Protein AF-A0A9E2RI59-F1 (afdb_monomer)

Foldseek 3Di:
DEEEEEAADDPVVLVVLCVVDPPLLVDALVSVLVSVQLVVPDPRPQVQVVCVVVVYHYDYDNLPNLSSLVRNCVVVVHDQDDQWDWDWDDDPPDDTDTDIDGHVSSRLSSVLVVLQVRLGQEYEYAPQQPDALVSLLVSCVSYNAYEYEDDDDHDPPGDPQSHQEYEYCDVVVCVVCVVVVHHYDYDHDDDRPVVVVVDDDDDPPDPDDDDDDDDPVPVVVVVVVVVVVD

Solvent-accessible surface area (backbone atoms only — not comparable to full-atom values): 13695 Å² total; per-residue (Å²): 97,32,38,36,36,36,35,66,73,58,67,73,54,54,58,47,53,54,66,77,36,76,69,44,82,78,45,56,37,70,58,39,53,47,55,54,36,73,64,64,59,86,77,46,59,53,62,36,52,53,42,36,74,73,71,28,50,49,43,81,38,57,64,68,41,62,60,51,50,53,39,43,29,56,77,70,72,50,85,71,63,74,46,64,42,83,42,79,47,78,52,94,94,51,82,69,49,78,45,80,44,82,40,76,46,44,46,58,57,45,51,54,48,48,45,65,68,68,53,26,44,29,35,41,29,57,30,65,75,78,52,56,41,73,61,49,55,73,46,49,91,47,36,78,37,40,33,34,38,52,85,68,89,74,69,81,93,64,58,69,76,65,36,67,31,36,36,14,67,36,70,71,57,26,53,50,36,45,75,74,74,23,50,45,42,83,40,79,86,79,84,69,73,71,59,61,76,76,56,76,93,69,84,85,81,67,93,77,86,87,89,85,79,92,50,87,94,38,54,71,56,53,56,51,50,53,66,76,72,109

Radius of gyration: 20.9 Å; Cα contacts (8 Å, |Δi|>4): 296; chains: 1; bounding box: 54×56×49 Å

Nearest PDB structures (foldseek):
  5w8s-assembly1_A-2  TM=4.759E-01  e=1.078E-02  Escherichia coli BL21(DE3)
  5w8n-assembly1_A-2  TM=4.776E-01  e=2.143E-02  Escherichia coli BL21(DE3)
  5h06-assembly4_D  TM=4.629E-01  e=2.161E-01  marine metagenome
  3b7w-assembly1_A  TM=6.087E-01  e=2.978E+00  Homo sapiens
  4wv3-assembly2_B  TM=6.184E-01  e=2.628E+00  Stigmatella aurantiaca

Sequence (230 aa):
MRFLLLDTDYPAYLDRLYAEHPALDKKPFDEQLRVHTEAHFGVTGFCASNLRALGHEAYDLHVNDEIMQKQWAREHGLKVGSDWRWEFRLRRGIAPWVSRTQVRRWFHDILAAQIRHYKPDVILNLAMDGISSSFLQGMKPHTRLLVGQIAAPLPEGENWGVYDLVISSLPNFVEYFRRIGVRSEFNRLAFEPTVLRALSTQRKNILVSFVGSFTSSHSKRDQLLEHLCS

pLDDT: mean 89.77, std 11.77, range [44.03, 98.75]

Structure (mmCIF, N/CA/C/O backbone):
data_AF-A0A9E2RI59-F1
#
_entry.id   AF-A0A9E2RI59-F1
#
loop_
_atom_site.group_PDB
_atom_site.id
_atom_site.type_symbol
_atom_site.label_atom_id
_atom_site.label_alt_id
_atom_site.label_comp_id
_atom_site.label_asym_id
_atom_site.label_entity_id
_atom_site.label_seq_id
_atom_site.pdbx_PDB_ins_code
_atom_site.Cartn_x
_atom_site.Cartn_y
_atom_site.Cartn_z
_atom_site.occupancy
_atom_site.B_iso_or_equiv
_atom_site.auth_seq_id
_atom_site.auth_comp_id
_atom_site.auth_asym_id
_atom_site.auth_atom_id
_atom_site.pdbx_PDB_model_num
ATOM 1 N N . MET A 1 1 ? -17.483 -10.658 3.580 1.00 96.88 1 MET A N 1
ATOM 2 C CA . MET A 1 1 ? -16.775 -9.570 4.284 1.00 96.88 1 MET A CA 1
ATOM 3 C C . MET A 1 1 ? -16.329 -8.554 3.258 1.00 96.88 1 MET A C 1
ATOM 5 O O . MET A 1 1 ? -16.128 -8.937 2.108 1.00 96.88 1 MET A O 1
ATOM 9 N N . ARG A 1 2 ? -16.165 -7.303 3.678 1.00 98.50 2 ARG A N 1
ATOM 10 C CA . ARG A 1 2 ? -15.601 -6.230 2.865 1.00 98.50 2 ARG A CA 1
ATOM 11 C C . ARG A 1 2 ? -14.173 -5.908 3.291 1.00 98.50 2 ARG A C 1
ATOM 13 O O . ARG A 1 2 ? -13.942 -5.550 4.444 1.00 98.50 2 ARG A O 1
ATOM 20 N N . PHE A 1 3 ? -13.245 -6.000 2.352 1.00 98.56 3 PHE A N 1
ATOM 21 C CA . PHE A 1 3 ? -11.836 -5.680 2.523 1.00 98.56 3 PHE A CA 1
ATOM 22 C C . PHE A 1 3 ? -11.511 -4.344 1.865 1.00 98.56 3 PHE A C 1
ATOM 24 O O . PHE A 1 3 ? -11.934 -4.075 0.741 1.00 98.56 3 PHE A O 1
ATOM 31 N N . LEU A 1 4 ? -10.727 -3.529 2.559 1.00 98.38 4 LEU A N 1
ATOM 32 C CA . LEU A 1 4 ? -10.111 -2.333 2.005 1.00 98.38 4 LEU A CA 1
ATOM 33 C C . LEU A 1 4 ? -8.598 -2.463 2.153 1.00 98.38 4 LEU A C 1
ATOM 35 O O . LEU A 1 4 ? -8.087 -2.508 3.274 1.00 98.38 4 LEU A O 1
ATOM 39 N N . LEU A 1 5 ? -7.906 -2.580 1.028 1.00 97.62 5 LEU A N 1
ATOM 40 C CA . LEU A 1 5 ? -6.464 -2.737 0.965 1.00 97.62 5 LEU A CA 1
ATOM 41 C C . LEU A 1 5 ? -5.849 -1.360 0.737 1.00 97.62 5 LEU A C 1
ATOM 43 O O . LEU A 1 5 ? -6.251 -0.647 -0.180 1.00 97.62 5 LEU A O 1
ATOM 47 N N . LEU A 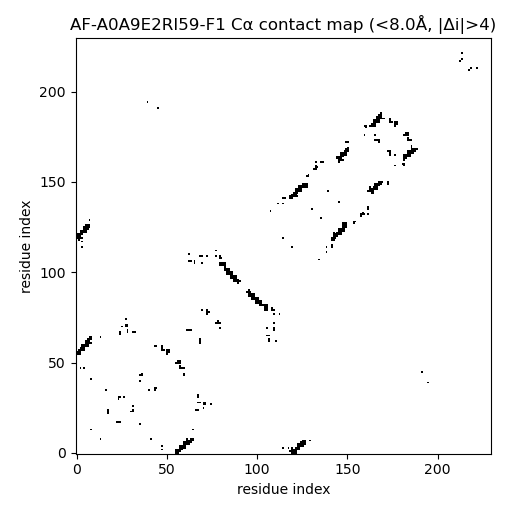1 6 ? -4.923 -0.971 1.606 1.00 97.19 6 LEU A N 1
ATOM 48 C CA . LEU A 1 6 ? -4.246 0.320 1.541 1.00 97.19 6 LEU A CA 1
ATOM 49 C C . LEU A 1 6 ? -2.803 0.080 1.129 1.00 97.19 6 LEU A C 1
ATOM 51 O O . LEU A 1 6 ? -2.082 -0.610 1.847 1.00 97.19 6 LEU A O 1
ATOM 55 N N . ASP A 1 7 ? -2.394 0.657 0.009 1.00 94.56 7 ASP A N 1
ATOM 56 C CA . ASP A 1 7 ? -1.033 0.550 -0.504 1.00 94.56 7 ASP A CA 1
ATOM 57 C C . ASP A 1 7 ? -0.511 1.923 -0.948 1.00 94.56 7 ASP A C 1
ATOM 59 O O . ASP A 1 7 ? -1.266 2.893 -1.089 1.00 94.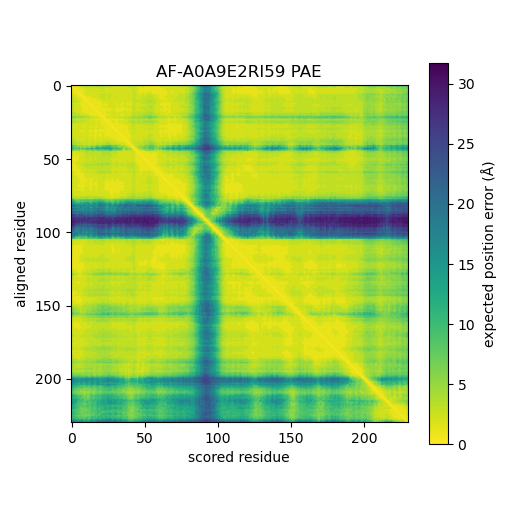56 7 ASP A O 1
ATOM 63 N N . THR A 1 8 ? 0.798 2.013 -1.146 1.00 93.44 8 THR A N 1
ATOM 64 C CA . THR A 1 8 ? 1.468 3.213 -1.643 1.00 93.44 8 THR A CA 1
ATOM 65 C C . THR A 1 8 ? 2.429 2.877 -2.761 1.00 93.44 8 THR A C 1
ATOM 67 O O . THR A 1 8 ? 3.144 1.882 -2.707 1.00 93.44 8 THR A O 1
ATOM 70 N N . ASP A 1 9 ? 2.517 3.775 -3.730 1.00 93.44 9 ASP A N 1
ATOM 71 C CA . ASP A 1 9 ? 3.392 3.615 -4.878 1.00 93.44 9 ASP A CA 1
ATOM 72 C C . ASP A 1 9 ? 4.671 4.436 -4.765 1.00 93.44 9 ASP A C 1
ATOM 74 O O . ASP A 1 9 ? 4.725 5.487 -4.120 1.00 93.44 9 ASP A O 1
ATOM 78 N N . TYR A 1 10 ? 5.722 4.015 -5.461 1.00 91.38 10 TYR A N 1
ATOM 79 C CA . TYR A 1 10 ? 6.888 4.875 -5.597 1.00 91.38 10 TYR A CA 1
ATOM 80 C C . TYR A 1 10 ? 6.553 6.101 -6.460 1.00 91.38 10 TYR A C 1
ATOM 82 O O . TYR A 1 10 ? 5.976 5.936 -7.536 1.00 91.38 10 TYR A O 1
ATOM 90 N N . PRO A 1 11 ? 6.995 7.316 -6.076 1.00 91.94 11 PRO A N 1
ATOM 91 C CA . PRO A 1 11 ? 6.758 8.522 -6.871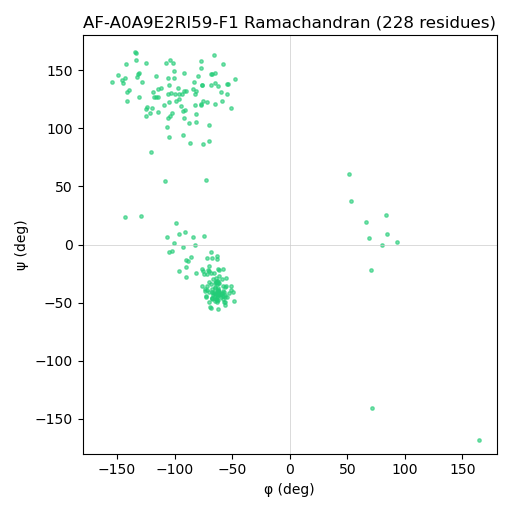 1.00 91.94 11 PRO A CA 1
ATOM 92 C C . PRO A 1 11 ? 7.210 8.385 -8.331 1.00 91.94 11 PRO A C 1
ATOM 94 O O . PRO A 1 11 ? 6.465 8.728 -9.237 1.00 91.94 11 PRO A O 1
ATOM 97 N N . ALA A 1 12 ? 8.375 7.771 -8.566 1.00 92.94 12 ALA A N 1
ATOM 98 C CA . ALA A 1 12 ? 8.899 7.555 -9.915 1.00 92.94 12 ALA A CA 1
ATOM 99 C C . ALA A 1 12 ? 8.020 6.629 -10.778 1.00 92.94 12 ALA A C 1
ATOM 101 O O . ALA A 1 12 ? 8.018 6.750 -12.001 1.00 92.94 12 ALA A O 1
ATOM 102 N N . TYR A 1 13 ? 7.288 5.696 -10.159 1.00 94.62 13 TYR A N 1
ATOM 103 C CA . TYR A 1 13 ? 6.316 4.878 -10.878 1.00 94.62 13 TYR A CA 1
ATOM 104 C C . TYR A 1 13 ? 5.079 5.701 -11.246 1.00 94.62 13 TYR A C 1
ATOM 106 O O . TYR A 1 13 ? 4.668 5.658 -12.400 1.00 94.62 13 TYR A O 1
ATOM 114 N N . LEU A 1 14 ? 4.536 6.493 -10.314 1.00 95.00 14 LEU A N 1
ATOM 115 C CA . LEU A 1 14 ? 3.387 7.361 -10.593 1.00 95.00 14 LEU A CA 1
ATOM 116 C C . LEU A 1 14 ? 3.704 8.375 -11.703 1.00 95.00 14 LEU A C 1
ATOM 118 O O . LEU A 1 14 ? 2.934 8.503 -12.653 1.00 95.00 14 LEU A O 1
ATOM 122 N N . ASP A 1 15 ? 4.872 9.023 -11.643 1.00 95.19 15 ASP A N 1
ATOM 123 C CA . ASP A 1 15 ? 5.334 9.954 -12.682 1.00 95.19 15 ASP A CA 1
ATOM 124 C C . ASP A 1 15 ? 5.363 9.281 -14.062 1.00 95.19 15 ASP A C 1
ATOM 126 O O . ASP A 1 15 ? 4.904 9.843 -15.060 1.00 95.19 15 ASP A O 1
ATOM 130 N N . ARG A 1 16 ? 5.869 8.044 -14.118 1.00 96.44 16 ARG A N 1
ATOM 131 C CA . ARG A 1 16 ? 5.917 7.247 -15.344 1.00 96.44 16 ARG A CA 1
ATOM 132 C C . ARG A 1 16 ? 4.521 6.851 -15.829 1.00 96.44 16 ARG A C 1
ATOM 134 O O . ARG A 1 16 ? 4.252 7.001 -17.017 1.00 96.44 16 ARG A O 1
ATOM 141 N N . LEU A 1 17 ? 3.650 6.375 -14.939 1.00 96.50 17 LEU A N 1
ATOM 142 C CA . LEU A 1 17 ? 2.291 5.936 -15.268 1.00 96.50 17 LEU A CA 1
ATOM 143 C C . LEU A 1 17 ? 1.513 7.059 -15.968 1.00 96.50 17 LEU A C 1
ATOM 145 O O . LEU A 1 17 ? 0.968 6.867 -17.054 1.00 96.50 17 LEU A O 1
ATOM 149 N N . TYR A 1 18 ? 1.520 8.263 -15.395 1.00 96.50 18 TYR A N 1
ATOM 150 C CA . TYR A 1 18 ? 0.817 9.403 -15.985 1.00 96.50 18 TYR A CA 1
ATOM 151 C C . TYR A 1 18 ? 1.497 9.953 -17.249 1.00 96.50 18 TYR A C 1
ATOM 153 O O . TYR A 1 18 ? 0.815 10.512 -18.109 1.00 96.50 18 TYR A O 1
ATOM 161 N N . ALA A 1 19 ? 2.812 9.772 -17.408 1.00 96.44 19 ALA A N 1
ATOM 162 C CA . ALA A 1 19 ? 3.511 10.120 -18.645 1.00 96.44 19 ALA A CA 1
ATOM 163 C C . ALA A 1 19 ? 3.191 9.151 -19.801 1.00 96.44 19 ALA A C 1
ATOM 165 O O . ALA A 1 19 ? 3.036 9.589 -20.942 1.00 96.44 19 ALA A O 1
ATOM 166 N N . GLU A 1 20 ? 3.074 7.849 -19.520 1.00 96.69 20 GLU A N 1
ATOM 167 C CA . GLU A 1 20 ? 2.757 6.809 -20.512 1.00 96.69 20 GLU A CA 1
ATOM 168 C C . GLU A 1 20 ? 1.275 6.812 -20.925 1.00 96.69 20 GLU A C 1
ATOM 170 O O . GLU A 1 20 ? 0.942 6.382 -22.032 1.00 96.69 20 GLU A O 1
ATOM 175 N N . HIS A 1 21 ? 0.390 7.361 -20.087 1.00 96.94 21 HIS A N 1
ATOM 176 C CA . HIS A 1 21 ? -1.048 7.452 -20.343 1.00 96.94 21 HIS A CA 1
ATOM 177 C C . HIS A 1 21 ? -1.551 8.911 -20.348 1.00 96.94 21 HIS A C 1
ATOM 179 O O . HIS A 1 21 ? -2.167 9.367 -19.378 1.00 96.94 21 HIS A O 1
ATOM 185 N N . PRO A 1 22 ? -1.355 9.665 -21.450 1.00 94.88 22 PRO A N 1
ATOM 186 C CA . PRO A 1 22 ? -1.856 11.031 -21.559 1.00 94.88 22 PRO A CA 1
ATOM 187 C C . PRO A 1 22 ? -3.367 11.126 -21.303 1.00 94.88 22 PRO A C 1
ATOM 189 O O . PRO A 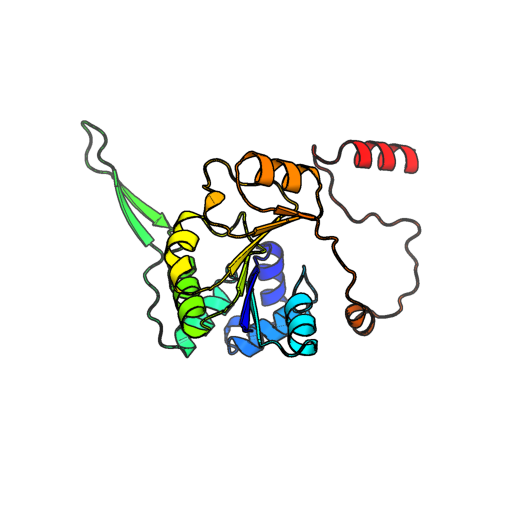1 22 ? -4.147 10.321 -21.810 1.00 94.88 22 PRO A O 1
ATOM 192 N N . ALA A 1 23 ? -3.778 12.155 -20.557 1.00 95.75 23 ALA A N 1
ATOM 193 C CA . ALA A 1 23 ? -5.158 12.415 -20.127 1.00 95.75 23 ALA A CA 1
ATOM 194 C C . ALA A 1 23 ? -5.747 11.435 -19.093 1.00 95.75 23 ALA A C 1
ATOM 196 O O . ALA A 1 23 ? -6.927 11.576 -18.753 1.00 95.75 23 ALA A O 1
ATOM 197 N N . LEU A 1 24 ? -4.959 10.487 -18.562 1.00 97.38 24 LEU A N 1
ATOM 198 C CA . LEU A 1 24 ? -5.390 9.612 -17.465 1.00 97.38 24 LEU A CA 1
ATOM 199 C C . LEU A 1 24 ? -5.812 10.415 -16.225 1.00 97.38 24 LEU A C 1
ATOM 201 O O . LEU A 1 24 ? -6.803 10.081 -15.586 1.00 97.38 24 LEU A O 1
ATOM 205 N N . ASP A 1 25 ? -5.136 11.532 -15.954 1.00 95.88 25 ASP A N 1
ATOM 206 C CA . ASP A 1 25 ? -5.408 12.466 -14.853 1.00 95.88 25 ASP A CA 1
ATOM 207 C C . ASP A 1 25 ? -6.828 13.060 -14.858 1.00 95.88 25 ASP A C 1
ATOM 209 O O . ASP A 1 25 ? -7.322 13.528 -13.830 1.00 95.88 25 ASP A O 1
ATOM 213 N N . LYS A 1 26 ? -7.491 13.040 -16.019 1.00 96.25 26 LYS A N 1
ATOM 214 C CA . LYS A 1 26 ? -8.858 13.543 -16.218 1.00 96.25 26 LYS A CA 1
ATOM 215 C C . LYS A 1 26 ? -9.900 12.430 -16.273 1.00 96.25 26 LYS A C 1
ATOM 217 O O . LYS A 1 26 ? -11.089 12.730 -16.389 1.00 96.25 26 LYS A O 1
ATOM 222 N N . LYS A 1 27 ? -9.477 11.164 -16.259 1.00 98.38 27 LYS A N 1
ATOM 223 C CA . LYS A 1 27 ? -10.389 10.020 -16.288 1.00 98.38 27 LYS A CA 1
ATOM 224 C C . LYS A 1 27 ? -11.023 9.786 -14.921 1.00 98.38 27 LYS A C 1
ATOM 226 O O . LYS A 1 27 ? -10.446 10.214 -13.923 1.00 98.38 27 LYS A O 1
ATOM 231 N N . PRO A 1 28 ? -12.183 9.112 -14.855 1.00 98.31 28 PRO A N 1
ATOM 232 C CA . PRO A 1 28 ? -12.793 8.770 -13.581 1.00 98.31 28 PRO A CA 1
ATOM 233 C C . PRO A 1 28 ? -11.875 7.930 -12.691 1.00 98.31 28 PRO A C 1
ATOM 235 O O . PRO A 1 28 ? -11.023 7.206 -13.211 1.00 98.31 28 PRO A O 1
ATOM 238 N N . PHE A 1 29 ? -12.080 7.979 -11.372 1.00 97.81 29 PHE A N 1
ATOM 239 C CA . PHE A 1 29 ? -11.278 7.215 -10.404 1.00 97.81 29 PHE A CA 1
ATOM 240 C C . PHE A 1 29 ? -11.138 5.736 -10.793 1.00 97.81 29 PHE A C 1
ATOM 242 O O . PHE A 1 29 ? -10.025 5.220 -10.859 1.00 97.81 29 PHE A O 1
ATOM 249 N N . ASP A 1 30 ? -12.250 5.078 -11.130 1.00 96.50 30 ASP A N 1
ATOM 250 C CA . ASP A 1 30 ? -12.254 3.654 -11.483 1.00 96.50 30 ASP A CA 1
ATOM 251 C C . ASP A 1 30 ? -11.452 3.355 -12.762 1.00 96.50 30 ASP A C 1
ATOM 253 O O . ASP A 1 30 ? -10.840 2.294 -12.883 1.00 96.50 30 ASP A O 1
ATOM 257 N N . GLU A 1 31 ? -11.420 4.286 -13.723 1.00 97.69 31 GLU A N 1
ATOM 258 C CA . GLU A 1 31 ? -10.622 4.123 -14.942 1.00 97.69 31 GLU A CA 1
ATOM 259 C C . GLU A 1 31 ? -9.126 4.300 -14.647 1.00 97.69 31 GLU A C 1
ATOM 261 O O . GLU A 1 31 ? -8.319 3.535 -15.177 1.00 97.69 31 GLU A O 1
ATOM 266 N N . GLN A 1 32 ? -8.762 5.241 -13.768 1.00 97.62 32 GLN A N 1
ATOM 267 C CA . GLN A 1 32 ? -7.381 5.406 -13.299 1.00 97.62 32 GLN A CA 1
ATOM 268 C C . GLN A 1 32 ? -6.897 4.164 -12.541 1.00 97.62 32 GLN A C 1
ATOM 270 O O . GLN A 1 32 ? -5.849 3.615 -12.877 1.00 97.62 32 GLN A O 1
ATOM 275 N N . LEU A 1 33 ? -7.706 3.654 -11.606 1.00 95.75 33 LEU A N 1
ATOM 276 C CA . LEU A 1 33 ? -7.392 2.455 -10.827 1.00 95.75 33 LEU A CA 1
ATOM 277 C C . LEU A 1 33 ? -7.249 1.211 -11.714 1.00 95.75 33 LEU A C 1
ATOM 279 O O . LEU A 1 33 ? -6.376 0.372 -11.480 1.00 95.75 33 LEU A O 1
ATOM 283 N N . ARG A 1 34 ? -8.081 1.090 -12.757 1.00 95.12 34 ARG A N 1
ATOM 284 C CA . ARG A 1 34 ? -7.975 0.001 -13.734 1.00 95.12 34 ARG A CA 1
ATOM 285 C C . ARG A 1 34 ? -6.649 0.055 -14.493 1.00 95.12 34 ARG A C 1
ATOM 287 O O . ARG A 1 34 ? -5.974 -0.966 -14.566 1.00 95.12 34 ARG A O 1
ATOM 294 N N . VAL A 1 35 ? -6.271 1.219 -15.031 1.00 95.50 35 VAL A N 1
ATOM 295 C CA . VAL A 1 35 ? -4.999 1.387 -15.764 1.00 95.50 35 VAL A CA 1
ATOM 296 C C . VAL A 1 35 ? -3.801 1.123 -14.851 1.00 95.50 35 VAL A C 1
ATOM 298 O O . VAL A 1 35 ? -2.873 0.424 -15.249 1.00 95.50 35 VAL A O 1
ATOM 301 N N . HIS A 1 36 ? -3.855 1.609 -13.609 1.00 94.81 36 HIS A N 1
ATOM 302 C CA . HIS A 1 36 ? -2.857 1.321 -12.579 1.00 94.81 36 HIS A CA 1
ATOM 303 C C . HIS A 1 36 ? -2.714 -0.193 -12.336 1.00 94.81 36 HIS A C 1
ATOM 305 O O . HIS A 1 36 ? -1.622 -0.748 -12.452 1.00 94.81 36 HIS A O 1
ATOM 311 N N . THR A 1 37 ? -3.832 -0.896 -12.136 1.00 92.50 37 THR A N 1
ATOM 312 C CA . THR A 1 37 ? -3.846 -2.354 -11.920 1.00 92.50 37 THR A CA 1
ATOM 313 C C . THR A 1 37 ? -3.310 -3.139 -13.127 1.00 92.50 37 THR A C 1
ATOM 315 O O . THR A 1 37 ? -2.587 -4.125 -12.969 1.00 92.50 37 THR A O 1
ATOM 318 N N . GLU A 1 38 ? -3.645 -2.708 -14.345 1.00 92.00 38 GLU A N 1
ATOM 319 C CA . GLU A 1 38 ? -3.189 -3.325 -15.601 1.00 92.00 38 GLU A CA 1
ATOM 320 C C . GLU A 1 38 ? -1.695 -3.099 -15.878 1.00 92.00 38 GLU A C 1
ATOM 322 O O . GLU A 1 38 ? -1.096 -3.853 -16.645 1.00 92.00 38 GLU A O 1
ATOM 327 N N . ALA A 1 39 ? -1.063 -2.119 -15.225 1.00 90.75 39 ALA A N 1
ATOM 328 C CA . ALA A 1 39 ? 0.382 -1.922 -15.300 1.00 90.75 39 ALA A CA 1
ATOM 329 C C . ALA A 1 39 ? 1.177 -2.998 -14.530 1.00 90.75 39 ALA A C 1
ATOM 331 O O . ALA A 1 39 ? 2.395 -3.083 -14.694 1.00 90.75 39 ALA A O 1
ATOM 332 N N . HIS A 1 40 ? 0.510 -3.819 -13.704 1.00 88.50 40 HIS A N 1
ATOM 333 C CA . HIS A 1 40 ? 1.104 -4.932 -12.951 1.00 88.50 40 HIS A CA 1
ATOM 334 C C . HIS A 1 40 ? 2.323 -4.530 -12.098 1.00 88.50 40 HIS A C 1
ATOM 336 O O . HIS A 1 40 ? 3.298 -5.278 -11.985 1.00 88.50 40 HIS A O 1
ATOM 342 N N . PHE A 1 41 ? 2.279 -3.334 -11.506 1.00 87.69 41 PHE A N 1
ATOM 343 C CA . PHE A 1 41 ? 3.343 -2.810 -10.654 1.00 87.69 41 PHE A CA 1
ATOM 344 C C . PHE A 1 41 ? 3.062 -3.065 -9.169 1.00 87.69 41 PHE A C 1
ATOM 346 O O . PHE A 1 41 ? 1.998 -2.720 -8.661 1.00 87.69 41 PHE A O 1
ATOM 353 N N . GLY A 1 42 ? 4.024 -3.630 -8.437 1.00 82.44 42 GLY A N 1
ATOM 354 C CA . GLY A 1 42 ? 3.846 -3.928 -7.012 1.00 82.44 42 GLY A CA 1
ATOM 355 C C . GLY A 1 42 ? 2.878 -5.093 -6.763 1.00 82.44 42 GLY A C 1
ATOM 356 O O . GLY A 1 42 ? 2.913 -6.094 -7.477 1.00 82.44 42 GLY A O 1
ATOM 357 N N . VAL A 1 43 ? 2.042 -4.987 -5.723 1.00 72.94 43 VAL A N 1
ATOM 358 C CA . VAL A 1 43 ? 1.069 -6.029 -5.309 1.00 72.94 43 VAL A CA 1
ATOM 359 C C . VAL A 1 43 ? -0.352 -5.723 -5.832 1.00 72.94 43 VAL A C 1
ATOM 361 O O . VAL A 1 43 ? -1.348 -6.266 -5.355 1.00 72.94 43 VAL A O 1
ATOM 364 N N . THR A 1 44 ? -0.450 -4.854 -6.838 1.00 76.88 44 THR A N 1
ATOM 365 C CA . THR A 1 44 ? -1.695 -4.290 -7.381 1.00 76.88 44 THR A CA 1
ATOM 366 C C . THR A 1 44 ? -2.722 -5.328 -7.814 1.00 76.88 44 THR A C 1
ATOM 368 O O . THR A 1 44 ? -2.429 -6.235 -8.591 1.00 76.88 44 THR A O 1
ATOM 371 N N . GLY A 1 45 ? -3.964 -5.177 -7.346 1.00 84.38 45 GLY A N 1
ATOM 372 C CA . GLY A 1 45 ? -5.136 -5.913 -7.835 1.00 84.38 45 GLY A CA 1
ATOM 373 C C . GLY A 1 45 ? -5.192 -7.403 -7.492 1.00 84.38 45 GLY A C 1
ATOM 374 O O . GLY A 1 45 ? -6.272 -8.003 -7.491 1.00 84.38 45 GLY A O 1
ATOM 375 N N . PHE A 1 46 ? -4.060 -8.037 -7.190 1.00 90.81 46 PHE A N 1
ATOM 376 C CA . PHE A 1 46 ? -3.967 -9.485 -7.026 1.00 90.81 46 PHE A CA 1
ATOM 377 C C . PHE A 1 46 ? -4.616 -9.958 -5.728 1.00 90.81 46 PHE A C 1
ATOM 379 O O . PHE A 1 46 ? -5.401 -10.906 -5.735 1.00 90.81 46 PHE A O 1
ATOM 386 N N . CYS A 1 47 ? -4.367 -9.274 -4.610 1.00 91.81 47 CYS A N 1
ATOM 387 C CA . CYS A 1 47 ? -4.998 -9.653 -3.349 1.00 91.81 47 CYS A CA 1
ATOM 388 C C . CYS A 1 47 ? -6.517 -9.410 -3.395 1.00 91.81 47 CYS A C 1
ATOM 390 O O . CYS A 1 47 ? -7.293 -10.316 -3.079 1.00 91.81 47 CYS A O 1
ATOM 392 N N . ALA A 1 48 ? -6.961 -8.243 -3.877 1.00 93.75 48 ALA A N 1
ATOM 393 C CA . ALA A 1 48 ? -8.386 -7.946 -3.993 1.00 93.75 48 ALA A CA 1
ATOM 394 C C . ALA A 1 48 ? -9.118 -8.887 -4.961 1.00 93.75 48 ALA A C 1
ATOM 396 O O . ALA A 1 48 ? -10.213 -9.351 -4.644 1.00 93.75 48 ALA A O 1
ATOM 397 N N . SER A 1 49 ? -8.540 -9.209 -6.124 1.00 93.44 49 SER A N 1
ATOM 398 C CA . SER A 1 49 ? -9.165 -10.137 -7.080 1.00 93.44 49 SER A CA 1
ATOM 399 C C . SER A 1 49 ? -9.337 -11.545 -6.503 1.00 93.44 49 SER A C 1
ATOM 401 O O . SER A 1 49 ? -10.420 -12.118 -6.632 1.00 93.44 49 SER A O 1
ATOM 403 N N . ASN A 1 50 ? -8.336 -12.068 -5.791 1.00 94.62 50 ASN A N 1
ATOM 404 C CA . ASN A 1 50 ? -8.440 -13.367 -5.125 1.00 94.62 50 ASN A CA 1
ATOM 405 C C . ASN A 1 50 ? -9.444 -13.349 -3.959 1.00 94.62 50 ASN A C 1
ATOM 407 O O . ASN A 1 50 ? -10.220 -14.290 -3.807 1.00 94.62 50 ASN A O 1
ATOM 411 N N . LEU A 1 51 ? -9.515 -12.266 -3.177 1.00 95.94 51 LEU A N 1
ATOM 412 C CA . LEU A 1 51 ? -10.554 -12.103 -2.149 1.00 95.94 51 LEU A CA 1
ATOM 413 C C . LEU A 1 51 ? -11.963 -12.089 -2.764 1.00 95.94 51 LEU A C 1
ATOM 415 O O . LEU A 1 51 ? -12.869 -12.738 -2.238 1.00 95.94 51 LEU A O 1
ATOM 419 N N . ARG A 1 52 ? -12.147 -11.413 -3.905 1.00 97.12 52 ARG A N 1
ATOM 420 C CA . ARG A 1 52 ? -13.416 -11.440 -4.651 1.00 97.12 52 ARG A CA 1
ATOM 421 C C . ARG A 1 52 ? -13.755 -12.839 -5.157 1.00 97.12 52 ARG A C 1
ATOM 423 O O . ARG A 1 52 ? -14.901 -13.261 -5.021 1.00 97.12 52 ARG A O 1
ATOM 430 N N . ALA A 1 53 ? -12.772 -13.587 -5.660 1.00 96.25 53 ALA A N 1
ATOM 431 C CA . ALA A 1 53 ? -12.962 -14.976 -6.082 1.00 96.25 53 ALA A CA 1
ATOM 432 C C . ALA A 1 53 ? -13.402 -15.901 -4.928 1.00 96.25 53 ALA A C 1
ATOM 434 O O . ALA A 1 53 ? -14.116 -16.874 -5.158 1.00 96.25 53 ALA A O 1
ATOM 435 N N . LEU A 1 54 ? -13.042 -15.566 -3.684 1.00 97.12 54 LEU A N 1
ATOM 436 C CA . LEU A 1 54 ? -13.489 -16.251 -2.465 1.00 97.12 54 LEU A CA 1
ATOM 437 C C . LEU A 1 54 ? -14.863 -15.771 -1.947 1.00 97.12 54 LEU A C 1
ATOM 439 O O . LEU A 1 54 ? -15.296 -16.186 -0.872 1.00 97.12 54 LEU A O 1
ATOM 443 N N . GLY A 1 55 ? -15.568 -14.907 -2.686 1.00 98.06 55 GLY A N 1
ATOM 444 C CA . GLY A 1 55 ? -16.898 -14.411 -2.317 1.00 98.06 55 GLY A CA 1
ATOM 445 C C . GLY A 1 55 ? -16.880 -13.224 -1.347 1.00 98.06 55 GLY A C 1
ATOM 446 O O . GLY A 1 55 ? -17.826 -13.028 -0.579 1.00 98.06 55 GLY A O 1
ATOM 447 N N . HIS A 1 56 ? -15.801 -12.442 -1.326 1.00 98.38 56 HIS A N 1
ATOM 448 C CA . HIS A 1 56 ? -15.716 -11.203 -0.551 1.00 98.38 56 HIS A CA 1
ATOM 449 C C . HIS A 1 56 ? -15.855 -9.957 -1.431 1.00 98.38 56 HIS A C 1
ATOM 451 O O . HIS A 1 56 ? -15.603 -9.980 -2.631 1.00 98.38 56 HIS A O 1
ATOM 457 N N . GLU A 1 57 ? -16.227 -8.835 -0.823 1.00 98.19 57 GLU A N 1
ATOM 458 C CA . GLU A 1 57 ? -16.019 -7.524 -1.434 1.00 98.19 57 GLU A CA 1
ATOM 459 C C . GLU A 1 57 ? -14.589 -7.095 -1.103 1.00 98.19 57 GLU A C 1
ATOM 461 O O . GLU A 1 57 ? -14.163 -7.215 0.044 1.00 98.19 57 GLU A O 1
ATOM 466 N N . ALA A 1 58 ? -13.833 -6.605 -2.078 1.00 97.56 58 ALA A N 1
ATOM 467 C CA . ALA A 1 58 ? -12.482 -6.106 -1.849 1.00 97.56 58 ALA A CA 1
ATOM 468 C C . ALA A 1 58 ? -12.216 -4.896 -2.737 1.00 97.56 58 ALA A C 1
ATOM 470 O O . ALA A 1 58 ? -12.681 -4.870 -3.879 1.00 97.56 58 ALA A O 1
ATOM 471 N N . TYR A 1 59 ? -11.476 -3.920 -2.225 1.00 96.38 59 TYR A N 1
ATOM 472 C CA . TYR A 1 59 ? -11.130 -2.680 -2.916 1.00 96.38 59 TYR A CA 1
ATOM 473 C C . TYR A 1 59 ? -9.673 -2.328 -2.619 1.00 96.38 59 TYR A C 1
ATOM 475 O O . TYR A 1 59 ? -9.276 -2.365 -1.455 1.00 96.38 59 TYR A O 1
ATOM 483 N N . ASP A 1 60 ? -8.911 -1.980 -3.654 1.00 94.00 60 ASP A N 1
ATOM 484 C CA . ASP A 1 60 ? -7.534 -1.500 -3.528 1.00 94.00 60 ASP A CA 1
ATOM 485 C C . ASP A 1 60 ? -7.517 0.028 -3.564 1.00 94.00 60 ASP A C 1
ATOM 487 O O . ASP A 1 60 ? -8.181 0.643 -4.402 1.00 94.00 60 ASP A O 1
ATOM 491 N N . LEU A 1 61 ? -6.758 0.637 -2.655 1.00 95.69 61 LEU A N 1
ATOM 492 C CA . LEU A 1 61 ? -6.509 2.070 -2.620 1.00 95.69 61 LEU A CA 1
ATOM 493 C C . LEU A 1 61 ? -5.007 2.342 -2.643 1.00 95.69 61 LEU A C 1
ATOM 495 O O . LEU A 1 61 ? -4.298 2.027 -1.689 1.00 95.69 61 LEU A O 1
ATOM 499 N N . HIS A 1 62 ? -4.564 3.029 -3.692 1.00 95.25 62 HIS A N 1
ATOM 500 C CA . HIS A 1 62 ? -3.231 3.616 -3.787 1.00 95.25 62 HIS A CA 1
ATOM 501 C C . HIS A 1 62 ? -3.267 5.000 -3.152 1.00 95.25 62 HIS A C 1
ATOM 503 O O . HIS A 1 62 ? -3.609 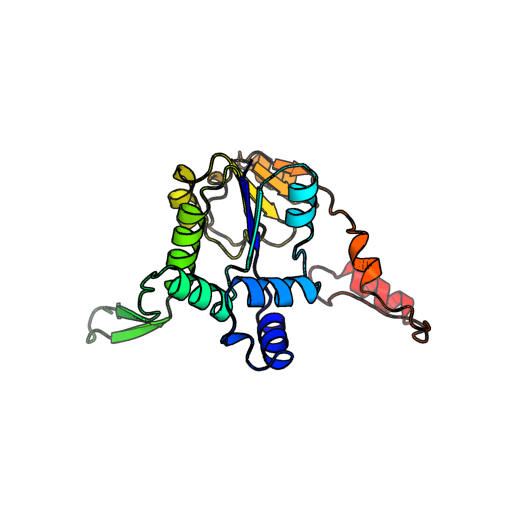6.001 -3.787 1.00 95.25 62 HIS A O 1
ATOM 509 N N . VAL A 1 63 ? -3.052 5.042 -1.838 1.00 94.81 63 VAL A N 1
ATOM 510 C CA . VAL A 1 63 ? -3.447 6.194 -1.016 1.00 94.81 63 VAL A CA 1
ATOM 511 C C . VAL A 1 63 ? -2.578 7.426 -1.263 1.00 94.81 63 VAL A C 1
ATOM 513 O O . VAL A 1 63 ? -3.012 8.545 -0.996 1.00 94.81 63 VAL A O 1
ATOM 516 N N . ASN A 1 64 ? -1.362 7.247 -1.783 1.00 94.12 64 ASN A N 1
ATOM 517 C CA . ASN A 1 64 ? -0.447 8.339 -2.104 1.00 94.12 64 ASN A CA 1
ATOM 518 C C . ASN A 1 64 ? -0.541 8.837 -3.556 1.00 94.12 64 ASN A C 1
ATOM 520 O O . ASN A 1 64 ? 0.142 9.812 -3.878 1.00 94.12 64 ASN A O 1
ATOM 524 N N . ASP A 1 65 ? -1.386 8.233 -4.396 1.00 95.25 65 ASP A N 1
ATOM 525 C CA . ASP A 1 65 ? -1.678 8.742 -5.737 1.00 95.25 65 ASP A CA 1
ATOM 526 C C . ASP A 1 65 ? -2.609 9.961 -5.650 1.00 95.25 65 ASP A C 1
ATOM 528 O O . ASP A 1 65 ? -3.835 9.868 -5.692 1.00 95.25 65 ASP A O 1
ATOM 532 N N . GLU A 1 66 ? -2.016 11.141 -5.483 1.00 94.44 66 GLU A N 1
ATOM 533 C CA . GLU A 1 66 ? -2.760 12.384 -5.286 1.00 94.44 66 GLU A CA 1
ATOM 534 C C . GLU A 1 66 ? -3.760 12.676 -6.417 1.00 94.44 66 GLU A C 1
ATOM 536 O O . GLU A 1 66 ? -4.846 13.199 -6.149 1.00 94.44 66 GLU A O 1
ATOM 541 N N . ILE A 1 67 ? -3.414 12.345 -7.664 1.00 95.38 67 ILE A N 1
ATOM 542 C CA . ILE A 1 67 ? -4.244 12.639 -8.836 1.00 95.38 67 ILE A CA 1
ATOM 543 C C . ILE A 1 67 ? -5.501 11.773 -8.787 1.00 95.38 67 ILE A C 1
ATOM 545 O O . ILE A 1 67 ? -6.618 12.310 -8.783 1.00 95.38 67 ILE A O 1
ATOM 549 N N . MET A 1 68 ? -5.323 10.457 -8.665 1.00 97.00 68 MET A N 1
ATOM 550 C CA . MET A 1 68 ? -6.427 9.508 -8.585 1.00 97.00 68 MET A CA 1
ATOM 551 C C . MET A 1 68 ? -7.296 9.760 -7.342 1.00 97.00 68 MET A C 1
ATOM 553 O O . MET A 1 68 ? -8.526 9.816 -7.436 1.00 97.00 68 MET A O 1
ATOM 557 N N . GLN A 1 69 ? -6.688 10.011 -6.179 1.00 96.81 69 GLN A N 1
ATOM 558 C CA . GLN A 1 69 ? -7.429 10.245 -4.936 1.00 96.81 69 GLN A CA 1
ATOM 559 C C . GLN A 1 69 ? -8.220 11.564 -4.955 1.00 96.81 69 GLN A C 1
ATOM 561 O O . GLN A 1 69 ? -9.379 11.607 -4.526 1.00 96.81 69 GLN A O 1
ATOM 566 N N . LYS A 1 70 ? -7.656 12.656 -5.496 1.00 95.38 70 LYS A N 1
ATOM 567 C CA . LYS A 1 70 ? -8.401 13.920 -5.658 1.00 95.38 70 LYS A CA 1
ATOM 568 C C . LYS A 1 70 ? -9.532 13.783 -6.675 1.00 95.38 70 LYS A C 1
ATOM 570 O O . LYS A 1 70 ? -10.551 14.460 -6.525 1.00 95.38 70 LYS A O 1
ATOM 575 N N . GLN A 1 71 ? -9.389 12.916 -7.674 1.00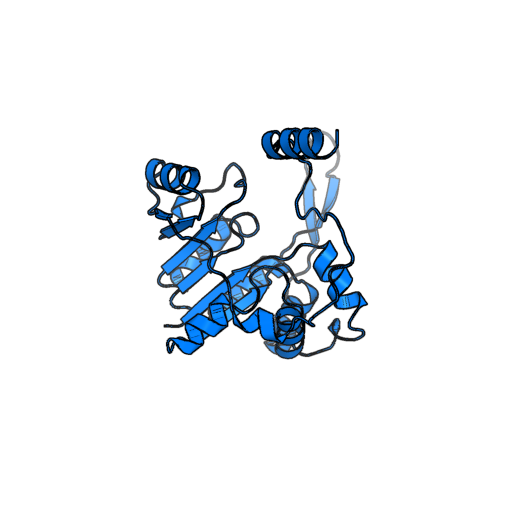 96.94 71 GLN A N 1
ATOM 576 C CA . GLN A 1 71 ? -10.465 12.626 -8.611 1.00 96.94 71 GLN A CA 1
ATOM 577 C C . GLN A 1 71 ? -11.630 11.889 -7.931 1.00 96.94 71 GLN A C 1
ATOM 579 O O . GLN A 1 71 ? -12.768 12.350 -8.040 1.00 96.94 71 GLN A O 1
ATOM 584 N N . TRP A 1 72 ? -11.350 10.862 -7.119 1.00 97.75 72 TRP A N 1
ATOM 585 C CA . TRP A 1 72 ? -12.369 10.207 -6.283 1.00 97.75 72 TRP A CA 1
ATOM 586 C C . TRP A 1 72 ? -13.113 11.214 -5.399 1.00 97.75 72 TRP A C 1
ATOM 588 O O . TRP A 1 72 ? -14.343 11.213 -5.326 1.00 97.75 72 TRP A O 1
ATOM 598 N N . ALA A 1 73 ? -12.368 12.122 -4.760 1.00 96.62 73 ALA A N 1
ATOM 599 C CA . ALA A 1 73 ? -12.934 13.149 -3.894 1.00 96.62 73 ALA A CA 1
ATOM 600 C C . ALA A 1 73 ? -13.922 14.062 -4.639 1.00 96.62 73 ALA A C 1
ATOM 602 O O . ALA A 1 73 ? -15.002 14.347 -4.120 1.00 96.62 73 ALA A O 1
ATOM 603 N N . ARG A 1 74 ? -13.585 14.491 -5.864 1.00 95.75 74 ARG A N 1
ATOM 604 C CA . ARG A 1 74 ? -14.471 15.312 -6.709 1.00 95.75 74 ARG A CA 1
ATOM 605 C C . ARG A 1 74 ? -15.753 14.571 -7.073 1.00 95.75 74 ARG A C 1
ATOM 607 O O . ARG A 1 74 ? -16.830 15.147 -6.950 1.00 95.75 74 ARG A O 1
ATOM 614 N N . GLU A 1 75 ? -15.637 13.309 -7.475 1.00 96.88 75 GLU A N 1
ATOM 615 C CA . GLU A 1 75 ? -16.775 12.459 -7.858 1.00 96.88 75 GLU A CA 1
ATOM 616 C C . GLU A 1 75 ? -17.753 12.233 -6.700 1.00 96.88 75 GLU A C 1
ATOM 618 O O . GLU A 1 75 ? -18.961 12.161 -6.910 1.00 96.88 75 GLU A O 1
ATOM 623 N N . HIS A 1 76 ? -17.242 12.210 -5.469 1.00 96.69 76 HIS A N 1
ATOM 624 C CA . HIS A 1 76 ? -18.033 12.014 -4.254 1.00 96.69 76 HIS A CA 1
ATOM 625 C C . HIS A 1 76 ? -18.419 13.331 -3.556 1.00 96.69 76 HIS A C 1
ATOM 627 O O . HIS A 1 76 ? -18.924 13.313 -2.432 1.00 96.69 76 HIS A O 1
ATOM 633 N N . GLY A 1 77 ? -18.179 14.486 -4.190 1.00 95.00 77 GLY A N 1
ATOM 634 C CA . GLY A 1 77 ? -18.524 15.802 -3.643 1.00 95.00 77 GLY A CA 1
ATOM 635 C C . GLY A 1 77 ? -17.743 16.192 -2.380 1.00 95.00 77 GLY A C 1
ATOM 636 O O . GLY A 1 77 ? -18.177 17.071 -1.629 1.00 95.00 77 GLY A O 1
ATOM 637 N N . LEU A 1 78 ? -16.598 15.554 -2.122 1.00 93.88 78 LEU A N 1
ATOM 638 C CA . LEU A 1 78 ? -15.754 15.830 -0.967 1.00 93.88 78 LEU A CA 1
ATOM 639 C C . LEU A 1 78 ? -14.947 17.114 -1.192 1.00 93.88 78 LEU A C 1
ATOM 641 O O . LEU A 1 78 ? -14.132 17.224 -2.109 1.00 93.88 78 LEU A O 1
ATOM 645 N N . LYS A 1 79 ? -15.136 18.091 -0.303 1.00 84.88 79 LYS A N 1
ATOM 646 C CA . LYS A 1 79 ? -14.316 19.305 -0.271 1.00 84.88 79 LYS A CA 1
ATOM 647 C C . LYS A 1 79 ? -13.018 19.020 0.472 1.00 84.88 79 LYS A C 1
ATOM 649 O O . LYS A 1 79 ? -13.012 18.921 1.695 1.00 84.88 79 LYS A O 1
ATOM 654 N N . VAL A 1 80 ? -11.929 18.908 -0.275 1.00 81.75 80 VAL A N 1
ATOM 655 C CA . VAL A 1 80 ? -10.589 18.701 0.277 1.00 81.75 80 VAL A CA 1
ATOM 656 C C . VAL A 1 80 ? -10.008 20.042 0.731 1.00 81.75 80 VAL A C 1
ATOM 658 O O . VAL A 1 80 ? -10.099 21.037 0.007 1.00 81.75 80 VAL A O 1
ATOM 661 N N . GLY A 1 81 ? -9.453 20.092 1.945 1.00 69.38 81 GLY A N 1
ATOM 662 C CA . GLY A 1 81 ? -8.838 21.304 2.488 1.00 69.38 81 GLY A CA 1
ATOM 663 C C . GLY A 1 81 ? -7.588 21.741 1.715 1.00 69.38 81 GLY A C 1
ATOM 664 O O . GLY A 1 81 ? -6.990 20.966 0.977 1.00 69.38 81 GLY A O 1
ATOM 665 N N . SER A 1 82 ? -7.167 22.996 1.902 1.00 67.69 82 SER A N 1
ATOM 666 C CA . SER A 1 82 ? -5.904 23.487 1.336 1.00 67.69 82 SER A CA 1
ATOM 667 C C . SER A 1 82 ? -4.709 22.710 1.898 1.00 67.69 82 SER A C 1
ATOM 669 O O . SER A 1 82 ? -4.596 22.537 3.114 1.00 67.69 82 SER A O 1
ATOM 671 N N . ASP A 1 83 ? -3.775 22.342 1.019 1.00 70.94 83 ASP A N 1
ATOM 672 C CA . ASP A 1 83 ? -2.521 21.645 1.351 1.00 70.94 83 ASP A CA 1
ATOM 673 C C . ASP A 1 83 ? -1.477 22.553 2.022 1.00 70.94 83 ASP A C 1
ATOM 675 O O . ASP A 1 83 ? -0.330 22.172 2.246 1.00 70.94 83 ASP A O 1
ATOM 679 N N . TRP A 1 84 ? -1.867 23.781 2.363 1.00 60.66 84 TRP A N 1
ATOM 680 C CA . TRP A 1 84 ? -1.007 24.772 2.989 1.00 60.66 84 TRP A CA 1
ATOM 681 C C . TRP A 1 84 ? -1.490 25.080 4.397 1.00 60.66 84 TRP A C 1
ATOM 683 O O . TRP A 1 84 ? -2.639 25.480 4.606 1.00 60.66 84 TRP A O 1
ATOM 693 N N . ARG A 1 85 ? -0.581 24.968 5.366 1.00 60.81 85 ARG A N 1
ATOM 694 C CA . ARG A 1 85 ? -0.788 25.487 6.717 1.00 60.81 85 ARG A CA 1
ATOM 695 C C . ARG A 1 85 ? 0.151 26.659 6.960 1.00 60.81 85 ARG A C 1
ATOM 697 O O . ARG A 1 85 ? 1.343 26.588 6.669 1.00 60.81 85 ARG A O 1
ATOM 704 N N . TRP A 1 86 ? -0.401 27.726 7.525 1.00 62.53 86 TRP A N 1
ATOM 705 C CA . TRP A 1 86 ? 0.391 28.811 8.084 1.00 62.53 86 TRP A CA 1
ATOM 706 C C . TRP A 1 86 ? 0.942 28.375 9.441 1.00 62.53 86 TRP A C 1
ATOM 708 O O . TRP A 1 86 ? 0.177 28.042 10.350 1.00 62.53 86 TRP A O 1
ATOM 718 N N . GLU A 1 87 ? 2.264 28.351 9.564 1.00 58.50 87 GLU A N 1
ATOM 719 C CA . GLU A 1 87 ? 2.951 28.194 10.840 1.00 58.50 87 GLU A CA 1
ATOM 720 C C . GLU A 1 87 ? 3.419 29.556 11.340 1.00 58.50 87 GLU A C 1
ATOM 722 O O . GLU A 1 87 ? 4.095 30.302 10.630 1.00 58.50 87 GLU A O 1
ATOM 727 N N . PHE A 1 88 ? 3.079 29.846 12.593 1.00 60.97 88 PHE A N 1
ATOM 728 C CA . PHE A 1 88 ? 3.615 30.976 13.335 1.00 60.97 88 PHE A CA 1
ATOM 729 C C . PHE A 1 88 ? 4.647 30.439 14.317 1.00 60.97 88 PHE A C 1
ATOM 731 O O . PHE A 1 88 ? 4.294 29.750 15.276 1.00 60.97 88 PHE A O 1
ATOM 738 N N . ARG A 1 89 ? 5.927 30.742 14.089 1.00 58.91 89 ARG A N 1
ATOM 739 C CA . ARG A 1 89 ? 6.980 30.426 15.060 1.00 58.91 89 ARG A CA 1
ATOM 740 C C . ARG A 1 89 ? 7.371 31.688 15.812 1.00 58.91 89 ARG A C 1
ATOM 742 O O . ARG A 1 89 ? 7.961 32.603 15.240 1.00 58.91 89 ARG A O 1
ATOM 749 N N . LEU A 1 90 ? 7.079 31.713 17.113 1.00 54.22 90 LEU A N 1
ATOM 750 C CA . LEU A 1 90 ? 7.692 32.671 18.028 1.00 54.22 90 LEU A CA 1
ATOM 751 C C . LEU A 1 90 ? 9.079 32.152 18.421 1.00 54.22 90 LEU A C 1
ATOM 753 O O . LEU A 1 90 ? 9.200 31.164 19.144 1.00 54.22 90 LEU A O 1
ATOM 757 N N . ARG A 1 91 ? 10.136 32.839 17.983 1.00 56.38 91 ARG A N 1
ATOM 758 C CA . ARG A 1 91 ? 11.439 32.769 18.656 1.00 56.38 91 ARG A CA 1
ATOM 759 C C . ARG A 1 91 ? 11.483 33.899 19.683 1.00 56.38 91 ARG A C 1
ATOM 761 O O . ARG A 1 91 ? 11.126 35.028 19.356 1.00 56.38 91 ARG A O 1
ATOM 768 N N . ARG A 1 92 ? 11.888 33.608 20.926 1.00 44.03 92 ARG A N 1
ATOM 769 C CA . ARG A 1 92 ? 12.042 34.630 21.979 1.00 44.03 92 ARG A CA 1
ATOM 770 C C . ARG A 1 92 ? 12.897 35.794 21.447 1.00 44.03 92 ARG A C 1
ATOM 772 O O . ARG A 1 92 ? 14.057 35.581 21.117 1.00 44.03 92 ARG A O 1
ATOM 779 N N . GLY A 1 93 ? 12.317 36.995 21.379 1.00 56.88 93 GLY A N 1
ATOM 780 C CA . GLY A 1 93 ? 13.024 38.249 21.081 1.00 56.88 93 GLY A CA 1
ATOM 781 C C . GLY A 1 93 ? 13.083 38.710 19.616 1.00 56.88 93 GLY A C 1
ATOM 782 O O . GLY A 1 93 ? 13.689 39.744 19.365 1.00 56.88 93 GLY A O 1
ATOM 783 N N . ILE A 1 94 ? 12.468 38.011 18.652 1.00 60.44 94 ILE A N 1
ATOM 784 C CA . ILE A 1 94 ? 12.412 38.444 17.236 1.00 60.44 94 ILE A CA 1
ATOM 785 C C . ILE A 1 94 ? 10.967 38.329 16.726 1.00 60.44 94 ILE A C 1
ATOM 787 O O . ILE A 1 94 ? 10.230 37.443 17.161 1.00 60.44 94 ILE A O 1
ATOM 791 N N . ALA A 1 95 ? 10.556 39.233 15.826 1.00 54.25 95 ALA A N 1
ATOM 792 C CA . ALA A 1 95 ? 9.228 39.250 15.206 1.00 54.25 95 ALA A CA 1
ATOM 793 C C . ALA A 1 95 ? 8.800 37.855 14.684 1.00 54.25 95 ALA A C 1
ATOM 795 O O . ALA A 1 95 ? 9.648 37.108 14.183 1.00 54.25 95 ALA A O 1
ATOM 796 N N . PRO A 1 96 ? 7.506 37.486 14.798 1.00 52.91 96 PRO A N 1
ATOM 797 C CA . PRO A 1 96 ? 7.020 36.165 14.412 1.00 52.91 96 PRO A CA 1
ATOM 798 C C . PRO A 1 96 ? 7.309 35.886 12.935 1.00 52.91 96 PRO A C 1
ATOM 800 O O . PRO A 1 96 ? 6.881 36.626 12.051 1.00 52.91 96 PRO A O 1
ATOM 803 N N . TRP A 1 97 ? 8.023 34.791 12.676 1.00 56.72 97 TRP A N 1
ATOM 804 C CA . TRP A 1 97 ? 8.246 34.305 11.320 1.00 56.72 97 TRP A CA 1
ATOM 805 C C . TRP A 1 97 ? 7.034 33.492 10.879 1.00 56.72 97 TRP A C 1
ATOM 807 O O . TRP A 1 97 ? 6.679 32.489 11.508 1.00 56.72 97 TRP A O 1
ATOM 817 N N . VAL A 1 98 ? 6.407 33.951 9.799 1.00 63.62 98 VAL A N 1
ATOM 818 C CA . VAL A 1 98 ? 5.303 33.262 9.138 1.00 63.62 98 VAL A CA 1
ATOM 819 C C . VAL A 1 98 ? 5.894 32.394 8.036 1.00 63.62 98 VAL A C 1
ATOM 821 O O . VAL A 1 98 ? 6.458 32.912 7.073 1.00 63.62 98 VAL A O 1
ATOM 824 N N . SER A 1 99 ? 5.774 31.075 8.166 1.00 59.78 99 SER A N 1
ATOM 825 C CA . SER A 1 99 ? 6.163 30.132 7.114 1.00 59.78 99 SER A CA 1
ATOM 826 C C . SER A 1 99 ? 4.948 29.372 6.597 1.00 59.78 99 SER A C 1
ATOM 828 O O . SER A 1 99 ? 4.022 29.054 7.346 1.00 59.78 99 SER A O 1
ATOM 830 N N . ARG A 1 100 ? 4.950 29.072 5.296 1.00 51.59 100 ARG A N 1
ATOM 831 C CA . ARG A 1 100 ? 3.986 28.153 4.686 1.00 51.59 100 ARG A CA 1
ATOM 832 C C . ARG A 1 100 ? 4.584 26.757 4.718 1.00 51.59 100 ARG A C 1
ATOM 834 O O . ARG A 1 100 ? 5.590 26.519 4.057 1.00 51.59 100 ARG A O 1
ATOM 841 N N . THR A 1 101 ? 3.954 25.852 5.454 1.00 53.09 101 THR A N 1
ATOM 842 C CA . THR A 1 101 ? 4.334 24.438 5.458 1.00 53.09 101 THR A CA 1
ATOM 843 C C . THR A 1 101 ? 3.330 23.667 4.609 1.00 53.09 101 THR A C 1
ATOM 845 O O . THR A 1 101 ? 2.116 23.839 4.769 1.00 53.09 101 THR A O 1
ATOM 848 N N . GLN A 1 102 ? 3.827 22.838 3.690 1.00 54.53 102 GLN A N 1
ATOM 849 C CA . GLN A 1 102 ? 2.986 21.916 2.933 1.00 54.53 102 GLN A CA 1
ATOM 850 C C . GLN A 1 102 ? 2.535 20.798 3.875 1.00 54.53 102 GLN A C 1
ATOM 852 O O . GLN A 1 102 ? 3.352 20.117 4.492 1.00 54.53 102 GLN A O 1
ATOM 857 N N . VAL A 1 103 ? 1.227 20.630 4.016 1.00 64.12 103 VAL A N 1
ATOM 858 C CA . VAL A 1 103 ? 0.624 19.558 4.802 1.00 64.12 103 VAL A CA 1
ATOM 859 C C . VAL A 1 103 ? -0.150 18.698 3.822 1.00 64.12 103 VAL A C 1
ATOM 861 O O . VAL A 1 103 ? -0.990 19.217 3.093 1.00 64.12 103 VAL A O 1
ATOM 864 N N . ARG A 1 104 ? 0.091 17.385 3.816 1.00 70.94 104 ARG A N 1
ATOM 865 C CA . ARG A 1 104 ? -0.692 16.421 3.026 1.00 70.94 104 ARG A CA 1
ATOM 866 C C . ARG A 1 104 ? -2.087 16.223 3.643 1.00 70.94 104 ARG A C 1
ATOM 868 O O . ARG A 1 104 ? -2.451 15.116 4.019 1.00 70.94 104 ARG A O 1
ATOM 875 N N . ARG A 1 105 ? -2.852 17.308 3.832 1.00 79.31 105 ARG A N 1
ATOM 876 C CA . ARG A 1 105 ? -4.207 17.256 4.413 1.00 79.31 105 ARG A CA 1
ATOM 877 C C . ARG A 1 105 ? -5.138 16.440 3.534 1.00 79.31 105 ARG A C 1
ATOM 879 O O . ARG A 1 105 ? -5.886 15.625 4.065 1.00 79.31 105 ARG A O 1
ATOM 886 N N . TRP A 1 106 ? -5.003 16.590 2.215 1.00 89.62 106 TRP A N 1
ATOM 887 C CA . TRP A 1 106 ? -5.748 15.795 1.247 1.00 89.62 106 TRP A CA 1
ATOM 888 C C . TRP A 1 106 ? -5.684 14.295 1.535 1.00 89.62 106 TRP A C 1
ATOM 890 O O . TRP A 1 106 ? -6.705 13.622 1.450 1.00 89.62 106 TRP A O 1
ATOM 900 N N . PHE A 1 107 ? -4.511 13.795 1.930 1.00 91.19 107 PHE A N 1
ATOM 901 C CA . PHE A 1 107 ? -4.248 12.371 2.096 1.00 91.19 107 PHE A CA 1
ATOM 902 C C . PHE A 1 107 ? -5.139 11.764 3.181 1.00 91.19 107 PHE A C 1
ATOM 904 O O . PHE A 1 107 ? -5.910 10.847 2.913 1.00 91.19 107 PHE A O 1
ATOM 911 N N . HIS A 1 108 ? -5.108 12.323 4.394 1.00 91.75 108 HIS A N 1
ATOM 912 C CA . HIS A 1 108 ? -5.940 11.826 5.492 1.00 91.75 108 HIS A CA 1
ATOM 913 C C . HIS A 1 108 ? -7.426 12.155 5.301 1.00 91.75 108 HIS A C 1
ATOM 915 O O . HIS A 1 108 ? -8.270 11.332 5.656 1.00 91.75 108 HIS A O 1
ATOM 921 N N . ASP A 1 109 ? -7.763 13.320 4.737 1.00 93.44 109 ASP A N 1
ATOM 922 C CA . ASP A 1 109 ? -9.160 13.717 4.525 1.00 93.44 109 ASP A CA 1
ATOM 923 C C . ASP A 1 109 ? -9.865 12.766 3.546 1.00 93.44 109 ASP A C 1
ATOM 925 O O . ASP A 1 109 ? -10.966 12.278 3.830 1.00 93.44 109 ASP A O 1
ATOM 929 N N . ILE A 1 110 ? -9.208 12.469 2.418 1.00 96.56 110 ILE A N 1
ATOM 930 C CA . ILE A 1 110 ? -9.730 11.569 1.387 1.00 96.56 110 ILE A CA 1
ATOM 931 C C . ILE A 1 110 ? -9.744 10.131 1.896 1.00 96.56 110 ILE A C 1
ATOM 933 O O . ILE A 1 110 ? -10.797 9.495 1.848 1.00 96.56 110 ILE A O 1
ATOM 937 N N . LEU A 1 111 ? -8.639 9.640 2.465 1.00 97.19 111 LEU A N 1
ATOM 938 C CA . LEU A 1 111 ? -8.570 8.267 2.965 1.00 97.19 111 LEU A CA 1
ATOM 939 C C . LEU A 1 111 ? -9.627 8.004 4.047 1.00 97.19 111 LEU A C 1
ATOM 941 O O . LEU A 1 111 ? -10.315 6.984 4.020 1.00 97.19 111 LEU A O 1
ATOM 945 N N . ALA A 1 112 ? -9.830 8.941 4.977 1.00 97.19 112 ALA A N 1
ATOM 946 C CA . ALA A 1 112 ? -10.867 8.795 5.992 1.00 97.19 112 ALA A CA 1
ATOM 947 C C . ALA A 1 112 ? -12.277 8.799 5.380 1.00 97.19 112 ALA A C 1
ATOM 949 O O . ALA A 1 112 ? -13.159 8.074 5.847 1.00 97.19 112 ALA A O 1
ATOM 950 N N . ALA A 1 113 ? -12.513 9.609 4.343 1.00 97.75 113 ALA A N 1
ATOM 951 C CA . ALA A 1 113 ? -13.779 9.608 3.618 1.00 97.75 113 ALA A CA 1
ATOM 952 C C . ALA A 1 113 ? -14.008 8.285 2.875 1.00 97.75 113 ALA A C 1
ATOM 954 O O . ALA A 1 113 ? -15.113 7.753 2.949 1.00 97.75 113 ALA A O 1
ATOM 955 N N . GLN A 1 114 ? -12.976 7.717 2.250 1.00 98.25 114 GLN A N 1
ATOM 956 C CA . GLN A 1 114 ? -13.039 6.409 1.600 1.00 98.25 114 GLN A CA 1
ATOM 957 C C . GLN A 1 114 ? -13.309 5.289 2.602 1.00 98.25 114 GLN A C 1
ATOM 959 O O . GLN A 1 114 ? -14.224 4.502 2.387 1.00 98.25 114 GLN A O 1
ATOM 964 N N . ILE A 1 115 ? -12.610 5.254 3.741 1.00 98.50 115 ILE A N 1
ATOM 965 C CA . ILE A 1 115 ? -12.873 4.271 4.805 1.00 98.50 115 ILE A CA 1
ATOM 966 C C . ILE A 1 115 ? -14.339 4.351 5.265 1.00 98.50 115 ILE A C 1
ATOM 968 O O . ILE A 1 115 ? -15.015 3.327 5.366 1.00 98.50 115 ILE A O 1
ATOM 972 N N . ARG A 1 116 ? -14.872 5.563 5.482 1.00 98.12 116 ARG A N 1
ATOM 973 C CA . ARG A 1 116 ? -16.284 5.763 5.860 1.00 98.12 116 ARG A CA 1
ATOM 974 C C . ARG A 1 116 ? -17.274 5.414 4.750 1.00 98.12 116 ARG A C 1
ATOM 976 O O . ARG A 1 116 ? -18.377 4.965 5.057 1.00 98.12 116 ARG A O 1
ATOM 983 N N . HIS A 1 117 ? -16.909 5.650 3.494 1.00 97.69 117 HIS A N 1
ATOM 984 C CA . HIS A 1 117 ? -17.725 5.324 2.330 1.00 97.69 117 HIS A CA 1
ATOM 985 C C . HIS A 1 117 ? -17.822 3.808 2.156 1.00 97.69 117 HIS A C 1
ATOM 987 O O . HIS A 1 117 ? -18.922 3.255 2.159 1.00 97.69 117 HIS A O 1
ATOM 993 N N . TYR A 1 118 ? -16.670 3.138 2.088 1.00 97.75 118 TYR A N 1
ATOM 994 C CA . TYR A 1 118 ? -16.603 1.702 1.883 1.00 97.75 118 TYR A CA 1
ATOM 995 C C . TYR A 1 118 ? -17.098 0.930 3.100 1.00 97.75 118 TYR A C 1
ATOM 997 O O . TYR A 1 118 ? -17.691 -0.112 2.895 1.00 97.75 118 TYR A O 1
ATOM 1005 N N . LYS A 1 119 ? -16.941 1.405 4.344 1.00 98.00 119 LYS A N 1
ATOM 1006 C CA . LYS A 1 119 ? -17.336 0.669 5.570 1.00 98.00 119 LYS A CA 1
ATOM 1007 C C . LYS A 1 119 ? -16.766 -0.765 5.587 1.00 98.00 119 LYS A C 1
ATOM 1009 O O . LYS A 1 119 ? -17.542 -1.727 5.519 1.00 98.00 119 LYS A O 1
ATOM 1014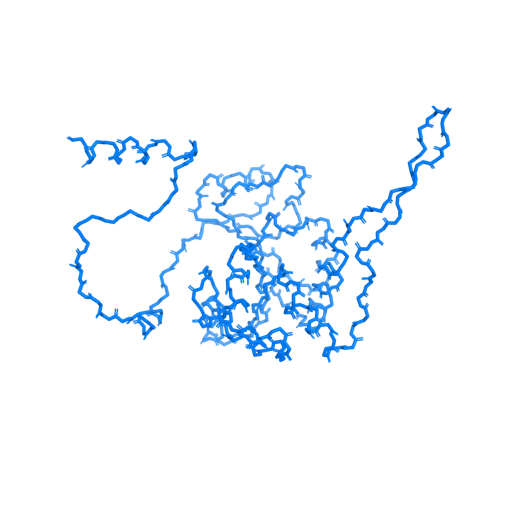 N N . PRO A 1 120 ? -15.431 -0.923 5.557 1.00 98.50 120 PRO A N 1
ATOM 1015 C CA . PRO A 1 120 ? -14.806 -2.238 5.510 1.00 98.50 120 PRO A CA 1
ATOM 1016 C C . PRO A 1 120 ? -15.032 -3.029 6.803 1.00 98.50 120 PRO A C 1
ATOM 1018 O O . PRO A 1 120 ? -15.050 -2.472 7.896 1.00 98.50 120 PRO A O 1
ATOM 1021 N N . ASP A 1 121 ? -15.143 -4.350 6.681 1.00 98.75 121 ASP A N 1
ATOM 1022 C CA . ASP A 1 121 ? -14.991 -5.253 7.825 1.00 98.75 121 ASP A CA 1
ATOM 1023 C C . ASP A 1 121 ? -13.511 -5.398 8.197 1.00 98.75 121 ASP A C 1
ATOM 1025 O O . ASP A 1 121 ? -13.174 -5.521 9.374 1.00 98.75 121 ASP A O 1
ATOM 1029 N N . VAL A 1 122 ? -12.638 -5.391 7.184 1.00 98.69 122 VAL A N 1
ATOM 1030 C CA . VAL A 1 122 ? -11.194 -5.564 7.328 1.00 98.69 122 VAL A CA 1
ATOM 1031 C C . VAL A 1 122 ? -10.468 -4.470 6.555 1.00 98.69 122 VAL A C 1
ATOM 1033 O O . VAL A 1 122 ? -10.677 -4.307 5.353 1.00 98.69 122 VAL A O 1
ATOM 1036 N N . ILE A 1 123 ? -9.573 -3.756 7.232 1.00 98.69 123 ILE A N 1
ATOM 1037 C CA . ILE A 1 123 ? -8.560 -2.924 6.582 1.00 98.69 123 ILE A CA 1
ATOM 1038 C C . ILE A 1 123 ? -7.264 -3.726 6.565 1.00 98.69 123 ILE A C 1
ATOM 1040 O O . ILE A 1 123 ? -6.791 -4.139 7.625 1.00 98.69 123 ILE A O 1
ATOM 1044 N N . LEU A 1 124 ? -6.697 -3.931 5.378 1.00 98.06 124 LEU A N 1
ATOM 1045 C CA . LEU A 1 124 ? -5.368 -4.503 5.197 1.00 98.06 124 LEU A CA 1
ATOM 1046 C C . LEU A 1 124 ? -4.413 -3.384 4.774 1.00 98.06 124 LEU A C 1
ATOM 1048 O O . LEU A 1 124 ? -4.412 -2.963 3.622 1.00 98.06 124 LEU A O 1
ATOM 1052 N N . ASN A 1 125 ? -3.628 -2.880 5.722 1.00 97.62 125 ASN A N 1
ATOM 1053 C CA . ASN A 1 125 ? -2.641 -1.840 5.477 1.00 97.62 125 ASN A CA 1
ATOM 1054 C C . ASN A 1 125 ? -1.304 -2.449 5.035 1.00 97.62 125 ASN A C 1
ATOM 1056 O O . ASN A 1 125 ? -0.559 -2.978 5.862 1.00 97.62 125 ASN A O 1
ATOM 1060 N N . LEU A 1 126 ? -1.006 -2.346 3.743 1.00 95.31 126 LEU A N 1
ATOM 1061 C CA . LEU A 1 126 ? 0.276 -2.711 3.135 1.00 95.31 126 LEU A CA 1
ATOM 1062 C C . LEU A 1 126 ? 1.300 -1.560 3.210 1.00 95.31 126 LEU A C 1
ATOM 1064 O O . LEU A 1 126 ? 2.487 -1.787 3.001 1.00 95.31 126 LEU A O 1
ATOM 1068 N N . ALA A 1 127 ? 0.855 -0.355 3.582 1.00 94.31 127 ALA A N 1
ATOM 1069 C CA . ALA A 1 127 ? 1.646 0.869 3.707 1.00 94.31 127 ALA A CA 1
ATOM 1070 C C . ALA A 1 127 ? 1.847 1.275 5.182 1.00 94.31 127 ALA A C 1
ATOM 1072 O O . ALA A 1 127 ? 1.496 2.382 5.610 1.00 94.31 127 ALA A O 1
ATOM 1073 N N . MET A 1 128 ? 2.378 0.362 6.004 1.00 94.88 128 MET A N 1
ATOM 1074 C CA . MET A 1 128 ? 2.609 0.615 7.439 1.00 94.88 128 MET A CA 1
ATOM 1075 C C . MET A 1 128 ? 3.610 1.751 7.720 1.00 94.88 128 MET A C 1
ATOM 1077 O O . MET A 1 128 ? 3.598 2.313 8.812 1.00 94.88 128 MET A O 1
ATOM 1081 N N . ASP A 1 129 ? 4.462 2.087 6.758 1.00 89.62 129 ASP A N 1
ATOM 1082 C CA . ASP A 1 129 ? 5.409 3.205 6.782 1.00 89.62 129 ASP A CA 1
ATOM 1083 C C . ASP A 1 129 ? 4.823 4.514 6.216 1.00 89.62 129 ASP A C 1
ATOM 1085 O O . ASP A 1 129 ? 5.329 5.596 6.517 1.00 89.62 129 ASP A O 1
ATOM 1089 N N . GLY A 1 130 ? 3.748 4.431 5.426 1.00 88.00 130 GLY A N 1
ATOM 1090 C CA . GLY A 1 130 ? 3.089 5.577 4.793 1.00 88.00 130 GLY A CA 1
ATOM 1091 C C . GLY A 1 130 ? 1.882 6.136 5.554 1.00 88.00 130 GLY A C 1
ATOM 1092 O O . GLY A 1 130 ? 1.530 7.302 5.364 1.00 88.00 130 GLY A O 1
ATOM 1093 N N . ILE A 1 131 ? 1.243 5.336 6.415 1.00 93.38 131 ILE A N 1
ATOM 1094 C CA . ILE A 1 131 ? 0.026 5.715 7.150 1.00 93.38 131 ILE A CA 1
ATOM 1095 C C . ILE A 1 131 ? 0.287 5.660 8.656 1.00 93.38 131 ILE A C 1
ATOM 1097 O O . ILE A 1 131 ? 0.544 4.594 9.214 1.00 93.38 131 ILE A O 1
ATOM 1101 N N . SER A 1 132 ? 0.170 6.807 9.330 1.00 92.62 132 SER A N 1
ATOM 1102 C CA . SER A 1 132 ? 0.495 6.905 10.756 1.00 92.62 132 SER A CA 1
ATOM 1103 C C . SER A 1 132 ? -0.491 6.139 11.646 1.00 92.62 132 SER A C 1
ATOM 1105 O O . SER A 1 132 ? -1.704 6.095 11.400 1.00 92.62 132 SER A O 1
ATOM 1107 N N . SER A 1 133 ? 0.012 5.594 12.756 1.00 94.44 133 SER A N 1
ATOM 1108 C CA . SER A 1 133 ? -0.818 4.903 13.753 1.00 94.44 133 SER A CA 1
ATOM 1109 C C . SER A 1 133 ? -1.857 5.833 14.381 1.00 94.44 133 SER A C 1
ATOM 1111 O O . SER A 1 133 ? -2.979 5.412 14.658 1.00 94.44 133 SER A O 1
ATOM 1113 N N . SER A 1 134 ? -1.523 7.118 14.543 1.00 93.81 134 SER A N 1
ATOM 1114 C CA . SER A 1 134 ? -2.446 8.134 15.063 1.00 93.81 134 SER A CA 1
ATOM 1115 C C . SER A 1 134 ? -3.675 8.337 14.171 1.00 93.81 134 SER A C 1
ATOM 1117 O O . SER A 1 134 ? -4.791 8.444 14.683 1.00 93.81 134 SER A O 1
ATOM 1119 N N . PHE A 1 135 ? -3.501 8.334 12.845 1.00 95.25 135 PHE A N 1
ATOM 1120 C CA . PHE A 1 135 ? -4.616 8.380 11.902 1.00 95.25 135 PHE A CA 1
ATOM 1121 C C . PHE A 1 135 ? -5.471 7.111 12.001 1.00 95.25 135 PHE A C 1
ATOM 1123 O O . PHE A 1 135 ? -6.693 7.190 12.155 1.00 95.25 135 PHE A O 1
ATOM 1130 N N . LEU A 1 136 ? -4.828 5.939 11.981 1.00 97.06 136 LEU A N 1
ATOM 1131 C CA . LEU A 1 136 ? -5.515 4.646 12.043 1.00 97.06 136 LEU A CA 1
ATOM 1132 C C . LEU A 1 136 ? -6.290 4.451 13.351 1.00 97.06 136 LEU A C 1
ATOM 1134 O O . LEU A 1 136 ? -7.377 3.874 13.334 1.00 97.06 136 LEU A O 1
ATOM 1138 N N . GLN A 1 137 ? -5.796 4.999 14.464 1.00 97.12 137 GLN A N 1
ATOM 1139 C CA . GLN A 1 137 ? -6.499 4.982 15.746 1.00 97.12 137 GLN A CA 1
ATOM 1140 C C . GLN A 1 137 ? -7.874 5.657 15.637 1.00 97.12 137 GLN A C 1
ATOM 1142 O O . GLN A 1 137 ? -8.854 5.149 16.183 1.00 97.12 137 GLN A O 1
ATOM 1147 N N . GLY A 1 138 ? -7.964 6.763 14.891 1.00 97.00 138 GLY A N 1
ATOM 1148 C CA . GLY A 1 138 ? -9.228 7.440 14.604 1.00 97.00 138 GLY A CA 1
ATOM 1149 C C . GLY A 1 138 ? -10.143 6.656 13.660 1.00 97.00 138 GLY A C 1
ATOM 1150 O O . GLY A 1 138 ? -11.354 6.860 13.681 1.00 97.00 138 GLY A O 1
ATOM 1151 N N . MET A 1 139 ? -9.588 5.753 12.848 1.00 97.75 139 MET A N 1
ATOM 1152 C CA . MET A 1 139 ? -10.339 4.934 11.891 1.00 97.75 139 MET A CA 1
ATOM 1153 C C . MET A 1 139 ? -10.825 3.597 12.469 1.00 97.75 139 MET A C 1
ATOM 1155 O O . MET A 1 139 ? -11.707 2.984 11.869 1.00 97.75 139 MET A O 1
ATOM 1159 N N . LYS A 1 140 ? -10.335 3.158 13.643 1.00 96.88 140 LYS A N 1
ATOM 1160 C CA . LYS A 1 140 ? -10.776 1.902 14.289 1.00 96.88 140 LYS A CA 1
ATOM 1161 C C . LYS A 1 140 ? -12.299 1.756 14.428 1.00 96.88 140 LYS A C 1
ATOM 1163 O O . LYS A 1 140 ? -12.781 0.658 14.186 1.00 96.88 140 LYS A O 1
ATOM 1168 N N . PRO A 1 141 ? -13.094 2.801 14.741 1.00 97.81 141 PRO A N 1
ATOM 1169 C CA . PRO A 1 141 ? -14.555 2.672 14.795 1.00 97.81 141 PRO A CA 1
ATOM 1170 C C . PRO A 1 141 ? -15.227 2.318 13.456 1.00 97.81 141 PRO A C 1
ATOM 1172 O O . PRO A 1 141 ? -16.414 2.002 13.436 1.00 97.81 141 PRO A O 1
ATOM 1175 N N . HIS A 1 142 ? -14.502 2.401 12.337 1.00 98.06 142 HIS A N 1
ATOM 1176 C CA . HIS A 1 142 ? -15.009 2.170 10.982 1.00 98.06 142 HIS A CA 1
ATOM 1177 C C . HIS A 1 142 ? -14.542 0.843 10.361 1.00 98.06 142 HIS A C 1
ATOM 1179 O O . HIS A 1 142 ? -14.814 0.609 9.186 1.00 98.06 142 HIS A O 1
ATOM 1185 N N . THR A 1 143 ? -13.857 -0.013 11.125 1.00 98.31 143 THR A N 1
ATOM 1186 C CA . THR A 1 143 ? -13.463 -1.367 10.710 1.00 98.31 143 THR A CA 1
ATOM 1187 C C . THR A 1 143 ? -13.579 -2.341 11.879 1.00 98.31 143 THR A C 1
ATOM 1189 O O . THR A 1 143 ? -13.506 -1.941 13.039 1.00 98.31 143 THR A O 1
ATOM 1192 N N . ARG A 1 144 ? -13.761 -3.635 11.603 1.00 98.12 144 ARG A N 1
ATOM 1193 C CA . ARG A 1 144 ? -13.786 -4.674 12.650 1.00 98.12 144 ARG A CA 1
ATOM 1194 C C . ARG A 1 144 ? -12.399 -5.244 12.917 1.00 98.12 144 ARG A C 1
ATOM 1196 O O . ARG A 1 144 ? -12.153 -5.743 14.012 1.00 98.12 144 ARG A O 1
ATOM 1203 N N . LEU A 1 145 ? -11.534 -5.212 11.907 1.00 98.56 145 LEU A N 1
ATOM 1204 C CA . LEU A 1 145 ? -10.180 -5.733 11.971 1.00 98.56 145 LEU A CA 1
ATOM 1205 C C . LEU A 1 145 ? -9.232 -4.811 11.200 1.00 98.56 145 LEU A C 1
ATOM 1207 O O . LEU A 1 145 ? -9.427 -4.554 10.010 1.00 98.56 145 LEU A O 1
ATOM 1211 N N . LEU A 1 146 ? -8.195 -4.331 11.878 1.00 98.75 146 LEU A N 1
ATOM 1212 C CA . LEU A 1 146 ? -7.085 -3.605 11.274 1.00 98.75 146 LEU A CA 1
ATOM 1213 C C . LEU A 1 146 ? -5.852 -4.512 11.224 1.00 98.75 146 LEU A C 1
ATOM 1215 O O . LEU A 1 146 ? -5.240 -4.808 12.254 1.00 98.75 146 LEU A O 1
ATOM 1219 N N . VAL A 1 147 ? -5.495 -4.940 10.014 1.00 98.75 147 VAL A N 1
ATOM 1220 C CA . VAL A 1 147 ? -4.338 -5.794 9.737 1.00 98.75 147 VAL A CA 1
ATOM 1221 C C . VAL A 1 147 ? -3.241 -4.962 9.089 1.00 98.75 147 VAL A C 1
ATOM 1223 O O . VAL A 1 147 ? -3.500 -4.257 8.121 1.00 98.75 147 VAL A O 1
ATOM 1226 N N . GLY A 1 148 ? -2.019 -5.043 9.604 1.00 98.00 148 GLY A N 1
ATOM 1227 C CA . GLY A 1 148 ? -0.832 -4.496 8.944 1.00 98.00 148 GLY A CA 1
ATOM 1228 C C . GLY A 1 148 ? -0.054 -5.600 8.234 1.00 98.00 148 GLY A C 1
ATOM 1229 O O . GLY A 1 148 ? 0.034 -6.704 8.765 1.00 98.00 148 GLY A O 1
ATOM 1230 N N . GLN A 1 149 ? 0.528 -5.325 7.070 1.00 96.81 149 GLN A N 1
ATOM 1231 C CA . GLN A 1 149 ? 1.528 -6.191 6.447 1.00 96.81 149 GLN A CA 1
ATOM 1232 C C . GLN A 1 149 ? 2.845 -5.434 6.307 1.00 96.81 149 GLN A C 1
ATOM 1234 O O . GLN A 1 149 ? 2.864 -4.320 5.795 1.00 96.81 149 GLN A O 1
ATOM 1239 N N . ILE A 1 150 ? 3.955 -6.050 6.720 1.00 95.50 150 ILE A N 1
ATOM 1240 C CA . ILE A 1 150 ? 5.274 -5.420 6.607 1.00 95.50 150 ILE A CA 1
ATOM 1241 C C . ILE A 1 150 ? 6.378 -6.427 6.304 1.00 95.50 150 ILE A C 1
ATOM 1243 O O . ILE A 1 150 ? 6.432 -7.518 6.870 1.00 95.50 150 ILE A O 1
ATOM 1247 N N . ALA A 1 151 ? 7.294 -6.038 5.423 1.00 92.56 151 ALA A N 1
ATOM 1248 C CA . ALA A 1 151 ? 8.551 -6.739 5.162 1.00 92.56 151 ALA A CA 1
ATOM 1249 C C . ALA A 1 151 ? 9.710 -5.753 4.893 1.00 92.56 151 ALA A C 1
ATOM 1251 O O . ALA A 1 151 ? 10.698 -6.105 4.254 1.00 92.56 151 ALA A O 1
ATOM 1252 N N . ALA A 1 152 ? 9.579 -4.517 5.381 1.00 88.62 152 ALA A N 1
ATOM 1253 C CA . ALA A 1 152 ? 10.517 -3.413 5.196 1.00 88.62 152 ALA A CA 1
ATOM 1254 C C . ALA A 1 152 ? 10.782 -2.703 6.540 1.00 88.62 152 ALA A C 1
ATOM 1256 O O . ALA A 1 152 ? 10.044 -2.938 7.501 1.00 88.62 152 ALA A O 1
ATOM 1257 N N . PRO A 1 153 ? 11.836 -1.872 6.652 1.00 88.31 153 PRO A N 1
ATOM 1258 C CA . PRO A 1 153 ? 12.093 -1.089 7.859 1.00 88.31 153 PRO A CA 1
ATOM 1259 C C . PRO A 1 153 ? 10.877 -0.256 8.283 1.00 88.31 153 PRO A C 1
ATOM 1261 O O . PRO A 1 153 ? 10.214 0.352 7.449 1.00 88.31 153 PRO A O 1
ATOM 1264 N N . LEU A 1 154 ? 10.605 -0.226 9.586 1.00 89.62 154 LEU A N 1
ATOM 1265 C CA . LEU A 1 154 ? 9.507 0.541 10.172 1.00 89.62 154 LEU A CA 1
ATOM 1266 C C . LEU A 1 154 ? 9.987 1.938 10.594 1.00 89.62 154 LEU A C 1
ATOM 1268 O O . LEU A 1 154 ? 11.132 2.065 11.038 1.00 89.62 154 LEU A O 1
ATOM 1272 N N . PRO A 1 155 ? 9.127 2.970 10.527 1.00 89.00 155 PRO A N 1
ATOM 1273 C CA . PRO A 1 155 ? 9.434 4.273 11.103 1.00 89.00 155 PRO A CA 1
ATOM 1274 C C . PRO A 1 155 ? 9.568 4.193 12.631 1.00 89.00 155 PRO A C 1
ATOM 1276 O O . PRO A 1 155 ? 8.896 3.410 13.307 1.00 89.00 155 PRO A O 1
ATOM 1279 N N . GLU A 1 156 ? 10.440 5.029 13.188 1.00 87.38 156 GLU A N 1
ATOM 1280 C CA . GLU A 1 156 ? 10.599 5.157 14.636 1.00 87.38 156 GLU A CA 1
ATOM 1281 C C . GLU A 1 156 ? 9.461 5.985 15.256 1.00 87.38 156 GLU A C 1
ATOM 1283 O O . GLU A 1 156 ? 8.900 6.876 14.623 1.00 87.38 156 GLU A O 1
ATOM 1288 N N . GLY A 1 157 ? 9.135 5.717 16.524 1.00 87.06 157 GLY A N 1
ATOM 1289 C CA . GLY A 1 157 ? 8.184 6.524 17.302 1.00 87.06 157 GLY A CA 1
ATOM 1290 C C . GLY A 1 157 ? 6.695 6.251 17.049 1.00 87.06 157 GLY A C 1
ATOM 1291 O O . GLY A 1 157 ? 5.855 6.869 17.701 1.00 87.06 157 GLY A O 1
ATOM 1292 N N . GLU A 1 158 ? 6.348 5.323 16.156 1.00 92.75 158 GLU A N 1
ATOM 1293 C CA . GLU A 1 158 ? 4.962 4.910 15.908 1.00 92.75 158 GLU A CA 1
ATOM 1294 C C . GLU A 1 158 ? 4.445 3.925 16.974 1.00 92.75 158 GLU A C 1
ATOM 1296 O O . GLU A 1 158 ? 5.174 3.061 17.472 1.00 92.75 158 GLU A O 1
ATOM 1301 N N . ASN A 1 159 ? 3.154 4.028 17.313 1.00 94.31 159 ASN A N 1
ATOM 1302 C CA . ASN A 1 159 ? 2.495 3.091 18.222 1.00 94.31 159 ASN A CA 1
ATOM 1303 C C . ASN A 1 159 ? 1.836 1.953 17.433 1.00 94.31 159 ASN A C 1
ATOM 1305 O O . ASN A 1 159 ? 0.675 2.031 17.024 1.00 94.31 159 ASN A O 1
ATOM 1309 N N . TRP A 1 160 ? 2.562 0.849 17.286 1.00 96.31 160 TRP A N 1
ATOM 1310 C CA . TRP A 1 160 ? 2.071 -0.335 16.580 1.00 96.31 160 TRP A CA 1
ATOM 1311 C C . TRP A 1 160 ? 0.911 -1.061 17.277 1.00 96.31 160 TRP A C 1
ATOM 1313 O O . TRP A 1 160 ? 0.251 -1.884 16.646 1.00 96.31 160 TRP A O 1
ATOM 1323 N N . GLY A 1 161 ? 0.605 -0.725 18.535 1.00 96.75 161 GLY A N 1
ATOM 1324 C CA . GLY A 1 161 ? -0.525 -1.282 19.286 1.00 96.75 161 GLY A CA 1
ATOM 1325 C C . GLY A 1 161 ? -1.904 -0.962 18.699 1.00 96.75 161 GLY A C 1
ATOM 1326 O O . GLY A 1 161 ? -2.901 -1.530 19.139 1.00 96.75 161 GLY A O 1
ATOM 1327 N N . VAL A 1 162 ? -1.985 -0.070 17.704 1.00 97.44 162 VAL A N 1
ATOM 1328 C CA . VAL A 1 162 ? -3.235 0.223 16.987 1.00 97.44 162 VAL A CA 1
ATOM 1329 C C . VAL A 1 162 ? -3.754 -0.985 16.192 1.00 97.44 162 VAL A C 1
ATOM 1331 O O . VAL A 1 162 ? -4.973 -1.162 16.077 1.00 97.44 162 VAL A O 1
ATOM 1334 N N . TYR A 1 163 ? -2.845 -1.816 15.670 1.00 98.44 163 TYR A N 1
ATOM 1335 C CA . TYR A 1 163 ? -3.161 -2.964 14.822 1.00 98.44 163 TYR A CA 1
ATOM 1336 C C . TYR A 1 163 ? -3.697 -4.134 15.642 1.00 98.44 163 TYR A C 1
ATOM 1338 O O . TYR A 1 163 ? -3.148 -4.496 16.681 1.00 98.44 163 TYR A O 1
ATOM 1346 N N . ASP A 1 164 ? -4.743 -4.780 15.132 1.00 98.62 164 ASP A N 1
ATOM 1347 C CA . ASP A 1 164 ? -5.301 -5.976 15.761 1.00 98.62 164 ASP A CA 1
ATOM 1348 C C . ASP A 1 164 ? -4.496 -7.233 15.391 1.00 98.62 164 ASP A C 1
ATOM 1350 O O . ASP A 1 164 ? -4.537 -8.228 16.122 1.00 98.62 164 ASP A O 1
ATOM 1354 N N . LEU A 1 165 ? -3.795 -7.195 14.252 1.00 98.75 165 LEU A N 1
ATOM 1355 C CA . LEU A 1 165 ? -2.889 -8.223 13.743 1.00 98.75 165 LEU A CA 1
ATOM 1356 C C . LEU A 1 165 ? -1.841 -7.577 12.825 1.00 98.75 165 LEU A C 1
ATOM 1358 O O . LEU A 1 165 ? -2.181 -6.739 11.994 1.00 98.75 165 LEU A O 1
ATOM 1362 N N . VAL A 1 166 ? -0.587 -8.016 12.910 1.00 98.62 166 VAL A N 1
ATOM 1363 C CA . VAL A 1 166 ? 0.436 -7.710 11.902 1.00 98.62 166 VAL A CA 1
ATOM 1364 C C . VAL A 1 166 ? 0.932 -8.995 11.253 1.00 98.62 166 VAL A C 1
ATOM 1366 O O . VAL A 1 166 ? 1.357 -9.918 11.941 1.00 98.62 166 VAL A O 1
ATOM 1369 N N . ILE A 1 167 ? 0.913 -9.071 9.931 1.00 98.31 167 ILE A N 1
ATOM 1370 C CA . ILE A 1 167 ? 1.447 -10.203 9.177 1.00 98.31 167 ILE A CA 1
ATOM 1371 C C . ILE A 1 167 ? 2.770 -9.835 8.506 1.00 98.31 167 ILE A C 1
ATOM 1373 O O . ILE A 1 167 ? 2.970 -8.708 8.055 1.00 98.31 167 ILE A O 1
ATOM 1377 N N . SER A 1 168 ? 3.702 -10.782 8.441 1.00 98.06 168 SER A N 1
ATOM 1378 C CA . SER A 1 168 ? 4.998 -10.550 7.799 1.00 98.06 168 SER A CA 1
ATOM 1379 C C . SER A 1 168 ? 5.565 -11.814 7.171 1.00 98.06 168 SER A C 1
ATOM 1381 O O . SER A 1 168 ? 5.439 -12.906 7.725 1.00 98.06 168 SER A O 1
ATOM 1383 N N . SER A 1 169 ? 6.261 -11.653 6.046 1.00 96.50 169 SER A N 1
ATOM 1384 C CA . SER A 1 169 ? 7.080 -12.707 5.441 1.00 96.50 169 SER A CA 1
ATOM 1385 C C . SER A 1 169 ? 8.467 -12.830 6.077 1.00 96.50 169 SER A C 1
ATOM 1387 O O . SER A 1 169 ? 9.262 -13.664 5.645 1.00 96.50 169 SER A O 1
ATOM 1389 N N . LEU A 1 170 ? 8.783 -12.000 7.076 1.00 95.94 170 LEU A N 1
ATOM 1390 C CA . LEU A 1 170 ? 10.067 -11.975 7.766 1.00 95.94 170 LEU A CA 1
ATOM 1391 C C . LEU A 1 170 ? 9.880 -12.403 9.234 1.00 95.94 170 LEU A C 1
ATOM 1393 O O . LEU A 1 170 ? 9.251 -11.674 10.007 1.00 95.94 170 LEU A O 1
ATOM 1397 N N . PRO A 1 171 ? 10.433 -13.558 9.657 1.00 96.50 171 PRO A N 1
ATOM 1398 C CA . PRO A 1 171 ? 10.259 -14.067 11.020 1.00 96.50 171 PRO A CA 1
ATOM 1399 C C . PRO A 1 171 ? 10.680 -13.078 12.116 1.00 96.50 171 PRO A C 1
ATOM 1401 O O . PRO A 1 171 ? 10.001 -12.961 13.132 1.00 96.50 171 PRO A O 1
ATOM 1404 N N . ASN A 1 172 ? 11.736 -12.292 11.882 1.00 96.06 172 ASN A N 1
ATOM 1405 C CA . ASN A 1 172 ? 12.207 -11.281 12.829 1.00 96.06 172 ASN A CA 1
ATOM 1406 C C . ASN A 1 172 ? 11.173 -10.169 13.087 1.00 96.06 172 ASN A C 1
ATOM 1408 O O . ASN A 1 172 ? 11.126 -9.638 14.196 1.00 96.06 172 ASN A O 1
ATOM 1412 N N . PHE A 1 173 ? 10.328 -9.818 12.107 1.00 97.12 173 PHE A N 1
ATOM 1413 C CA . PHE A 1 173 ? 9.229 -8.877 12.346 1.00 97.12 173 PHE A CA 1
ATOM 1414 C C . PHE A 1 173 ? 8.104 -9.529 13.148 1.00 97.12 173 PHE A C 1
ATOM 1416 O O . PHE A 1 173 ? 7.588 -8.903 14.070 1.00 97.12 173 PHE A O 1
ATOM 1423 N N . VAL A 1 174 ? 7.776 -10.794 12.870 1.00 98.31 174 VAL A N 1
ATOM 1424 C CA . VAL A 1 174 ? 6.772 -11.539 13.649 1.00 98.31 174 VAL A CA 1
ATOM 1425 C C . VAL A 1 174 ? 7.157 -11.590 15.131 1.00 98.31 174 VAL A C 1
AT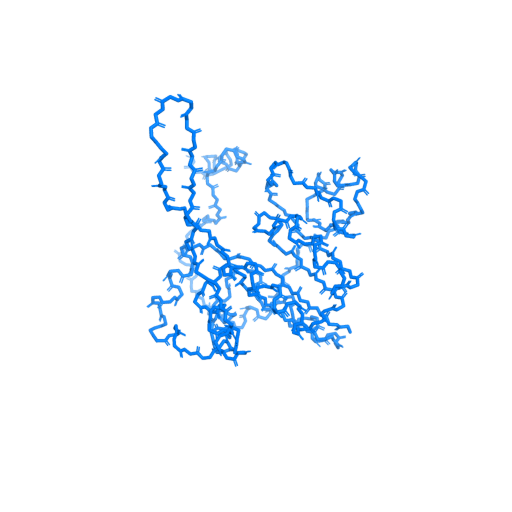OM 1427 O O . VAL A 1 174 ? 6.347 -11.282 16.007 1.00 98.31 174 VAL A O 1
ATOM 1430 N N . GLU A 1 175 ? 8.416 -11.922 15.419 1.00 98.31 175 GLU A N 1
ATOM 1431 C CA . GLU A 1 175 ? 8.966 -11.925 16.779 1.00 98.31 175 GLU A CA 1
ATOM 1432 C C . GLU A 1 175 ? 8.958 -10.529 17.411 1.00 98.31 175 GLU A C 1
ATOM 1434 O O . GLU A 1 175 ? 8.561 -10.374 18.569 1.00 98.31 175 GLU A O 1
ATOM 1439 N N . TYR A 1 176 ? 9.353 -9.502 16.650 1.00 97.31 176 TYR A N 1
ATOM 1440 C CA . TYR A 1 176 ? 9.337 -8.114 17.104 1.00 97.31 176 TYR A CA 1
ATOM 1441 C C . TYR A 1 176 ? 7.940 -7.673 17.564 1.00 97.31 176 TYR A C 1
ATOM 1443 O O . TYR A 1 176 ? 7.811 -7.198 18.694 1.00 97.31 176 TYR A O 1
ATOM 1451 N N . PHE A 1 177 ? 6.901 -7.872 16.743 1.00 98.19 177 PHE A N 1
ATOM 1452 C CA . PHE A 1 177 ? 5.533 -7.457 17.074 1.00 98.19 177 PHE A CA 1
ATOM 1453 C C . PHE A 1 177 ? 4.969 -8.223 18.273 1.00 98.19 177 PHE A C 1
ATOM 1455 O O . PHE A 1 177 ? 4.413 -7.605 19.184 1.00 98.19 177 PHE A O 1
ATOM 1462 N N . ARG A 1 178 ? 5.198 -9.542 18.340 1.00 98.44 178 ARG A N 1
ATOM 1463 C CA . ARG A 1 178 ? 4.792 -10.361 19.496 1.00 98.44 178 ARG A CA 1
ATOM 1464 C C . ARG A 1 178 ? 5.435 -9.868 20.792 1.00 98.44 178 ARG A C 1
ATOM 1466 O O . ARG A 1 178 ? 4.753 -9.769 21.810 1.00 98.44 178 ARG A O 1
ATOM 1473 N N . ARG A 1 179 ? 6.721 -9.500 20.757 1.00 98.12 179 ARG A N 1
ATOM 1474 C CA . ARG A 1 179 ? 7.456 -8.986 21.925 1.00 98.12 179 ARG A CA 1
ATOM 1475 C C . ARG A 1 179 ? 6.908 -7.654 22.442 1.00 98.12 179 ARG A C 1
ATOM 1477 O O . ARG A 1 179 ? 6.967 -7.419 23.644 1.00 98.12 179 ARG A O 1
ATOM 1484 N N . ILE A 1 180 ? 6.374 -6.802 21.567 1.00 96.56 180 ILE A N 1
ATOM 1485 C CA . ILE A 1 180 ? 5.735 -5.532 21.961 1.00 96.56 180 ILE A CA 1
ATOM 1486 C C . ILE A 1 180 ? 4.224 -5.673 22.224 1.00 96.56 180 ILE A C 1
ATOM 1488 O O . ILE A 1 180 ? 3.532 -4.670 22.367 1.00 96.56 180 ILE A O 1
ATOM 1492 N N . GLY A 1 181 ? 3.704 -6.904 22.297 1.00 97.81 181 GLY A N 1
ATOM 1493 C CA . GLY A 1 181 ? 2.311 -7.190 22.654 1.00 97.81 181 GLY A CA 1
ATOM 1494 C C . GLY A 1 181 ? 1.307 -7.120 21.500 1.00 97.81 181 GLY A C 1
ATOM 1495 O O . GLY A 1 181 ? 0.104 -7.206 21.741 1.00 97.81 181 GLY A O 1
ATOM 1496 N N . VAL A 1 182 ? 1.765 -6.995 20.252 1.00 98.25 182 VAL A N 1
ATOM 1497 C CA . VAL A 1 182 ? 0.904 -6.995 19.061 1.00 98.25 182 VAL A CA 1
ATOM 1498 C C . VAL A 1 182 ? 0.807 -8.416 18.513 1.00 98.25 182 VAL A C 1
ATOM 1500 O O . VAL A 1 182 ? 1.822 -9.085 18.301 1.00 98.25 182 VAL A O 1
ATOM 1503 N N . ARG A 1 183 ? -0.416 -8.901 18.259 1.00 98.69 183 ARG A N 1
ATOM 1504 C CA . ARG A 1 183 ? -0.599 -10.207 17.606 1.00 98.69 183 ARG A CA 1
ATOM 1505 C C . ARG A 1 183 ? 0.074 -10.170 16.245 1.00 98.69 183 ARG A C 1
ATOM 1507 O O . ARG A 1 183 ? -0.161 -9.247 15.467 1.00 98.69 183 ARG A O 1
ATOM 1514 N N . SER A 1 184 ? 0.883 -11.176 15.945 1.00 98.75 184 SER A N 1
ATOM 1515 C CA . SER A 1 184 ? 1.561 -11.237 14.661 1.00 98.75 184 SER A CA 1
ATOM 1516 C C . SER A 1 184 ? 1.714 -12.656 14.161 1.00 98.75 184 SER A C 1
ATOM 1518 O O . SER A 1 184 ? 1.965 -13.560 14.958 1.00 98.75 184 SER A O 1
ATOM 1520 N N . GLU A 1 185 ? 1.560 -12.832 12.852 1.00 98.56 185 GLU A N 1
ATOM 1521 C CA . GLU A 1 185 ? 1.637 -14.125 12.182 1.00 98.56 185 GLU A CA 1
ATOM 1522 C C . GLU A 1 185 ? 2.553 -14.084 10.963 1.00 98.56 185 GLU A C 1
ATOM 1524 O O . GLU A 1 185 ? 2.678 -13.078 10.260 1.00 98.56 185 GLU A O 1
ATOM 1529 N N . PHE A 1 186 ? 3.195 -15.219 10.710 1.00 98.25 186 PHE A N 1
ATOM 1530 C CA . PHE A 1 186 ? 4.013 -15.396 9.523 1.00 98.25 186 PHE A CA 1
ATOM 1531 C C . PHE A 1 186 ? 3.118 -15.595 8.296 1.00 98.25 186 PHE A C 1
ATOM 1533 O O . PHE A 1 186 ? 2.308 -16.520 8.259 1.00 98.25 186 PHE A O 1
ATOM 1540 N N . ASN A 1 187 ? 3.291 -14.753 7.279 1.00 96.38 187 ASN A N 1
ATOM 1541 C CA . ASN A 1 187 ? 2.568 -14.832 6.013 1.00 96.38 187 ASN A CA 1
ATOM 1542 C C . ASN A 1 187 ? 3.561 -14.893 4.850 1.00 96.38 187 ASN A C 1
ATOM 1544 O O . ASN A 1 187 ? 4.326 -13.955 4.627 1.00 96.38 187 ASN A O 1
ATOM 1548 N N . ARG A 1 188 ? 3.562 -16.001 4.103 1.00 93.88 188 ARG A N 1
ATOM 1549 C CA . ARG A 1 188 ? 4.420 -16.140 2.920 1.00 93.88 188 ARG A CA 1
ATOM 1550 C C . ARG A 1 188 ? 3.835 -15.333 1.771 1.00 93.88 188 ARG A C 1
ATOM 1552 O O . ARG A 1 188 ? 2.638 -15.405 1.514 1.00 93.88 188 ARG A O 1
ATOM 1559 N N . LEU A 1 189 ? 4.697 -14.633 1.039 1.00 89.50 189 LEU A N 1
ATOM 1560 C CA . LEU A 1 189 ? 4.300 -14.057 -0.241 1.00 89.50 189 LEU A CA 1
ATOM 1561 C C . LEU A 1 189 ? 3.977 -15.190 -1.222 1.00 89.50 189 LEU A C 1
ATOM 1563 O O . LEU A 1 189 ? 4.675 -16.207 -1.262 1.00 89.50 189 LEU A O 1
ATOM 1567 N N . ALA A 1 190 ? 2.909 -15.004 -1.989 1.00 89.44 190 ALA A N 1
ATOM 1568 C CA . ALA A 1 190 ? 2.462 -15.938 -3.009 1.00 89.44 190 ALA A CA 1
ATOM 1569 C C . ALA A 1 190 ? 2.752 -15.382 -4.405 1.00 89.44 190 ALA A C 1
ATOM 1571 O O . ALA A 1 190 ? 2.871 -14.172 -4.599 1.00 89.44 190 ALA A O 1
ATOM 1572 N N . PHE A 1 191 ? 2.862 -16.284 -5.376 1.00 90.56 191 PHE A N 1
ATOM 1573 C CA . PHE A 1 191 ? 2.938 -15.925 -6.785 1.00 90.56 191 PHE A CA 1
ATOM 1574 C C . PHE A 1 191 ? 1.529 -15.875 -7.375 1.00 90.56 191 PHE A C 1
ATOM 1576 O O . PHE A 1 191 ? 0.767 -16.819 -7.179 1.00 90.56 191 PHE A O 1
ATOM 1583 N N . GLU A 1 192 ? 1.207 -14.812 -8.112 1.00 91.38 192 GLU A N 1
ATOM 1584 C CA . GLU A 1 192 ? -0.073 -14.664 -8.805 1.00 91.38 192 GLU A CA 1
ATOM 1585 C C . GLU A 1 192 ? 0.024 -15.202 -10.246 1.00 91.38 192 GLU A C 1
ATOM 1587 O O . GLU A 1 192 ? 0.663 -14.570 -11.090 1.00 91.38 192 GLU A O 1
ATOM 1592 N N . PRO A 1 193 ? -0.598 -16.350 -10.577 1.00 90.94 193 PRO A N 1
ATOM 1593 C CA . PRO A 1 193 ? -0.419 -16.979 -11.884 1.00 90.94 193 PRO A CA 1
ATOM 1594 C C . PRO A 1 193 ? -1.018 -16.191 -13.052 1.00 90.94 193 PRO A C 1
ATOM 1596 O O . PRO A 1 193 ? -0.578 -16.365 -14.190 1.00 90.94 193 PRO A O 1
ATOM 1599 N N . THR A 1 194 ? -2.020 -15.340 -12.814 1.00 88.56 194 THR A N 1
ATOM 1600 C CA . THR A 1 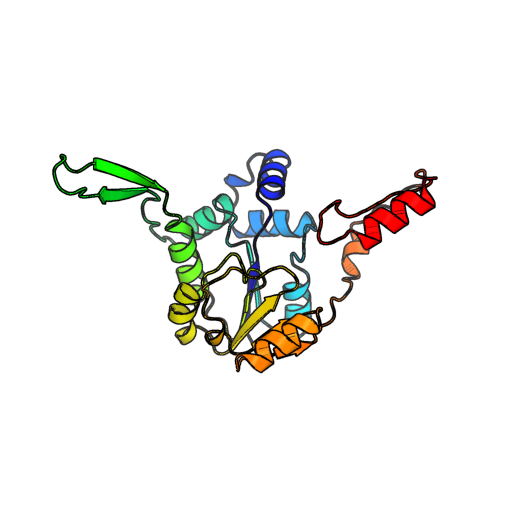194 ? -2.675 -14.579 -13.890 1.00 88.56 194 THR A CA 1
ATOM 1601 C C . THR A 1 194 ? -1.747 -13.569 -14.556 1.00 88.56 194 THR A C 1
ATOM 1603 O O . THR A 1 194 ? -1.931 -13.308 -15.746 1.00 88.56 194 THR A O 1
ATOM 1606 N N . VAL A 1 195 ? -0.691 -13.105 -13.871 1.00 89.38 195 VAL A N 1
ATOM 1607 C CA . VAL A 1 195 ? 0.321 -12.212 -14.463 1.00 89.38 195 VAL A CA 1
ATOM 1608 C C . VAL A 1 195 ? 0.994 -12.842 -15.684 1.00 89.38 195 VAL A C 1
ATOM 1610 O O . VAL A 1 195 ? 1.344 -12.144 -16.631 1.00 89.38 195 VAL A O 1
ATOM 1613 N N . LEU A 1 196 ? 1.097 -14.178 -15.729 1.00 89.94 196 LEU A N 1
ATOM 1614 C CA . LEU A 1 196 ? 1.679 -14.899 -16.864 1.00 89.94 196 LEU A CA 1
ATOM 1615 C C . LEU A 1 196 ? 0.912 -14.666 -18.172 1.00 89.94 196 LEU A C 1
ATOM 1617 O O . LEU A 1 196 ? 1.489 -14.830 -19.240 1.00 89.94 196 LEU A O 1
ATOM 1621 N N . ARG A 1 197 ? -0.367 -14.268 -18.106 1.00 89.44 197 ARG A N 1
ATOM 1622 C CA . ARG A 1 197 ? -1.182 -13.949 -19.290 1.00 89.44 197 ARG A CA 1
ATOM 1623 C C . ARG A 1 197 ? -0.803 -12.611 -19.925 1.00 89.44 197 ARG A C 1
ATOM 1625 O O . ARG A 1 197 ? -1.044 -12.433 -21.113 1.00 89.44 197 ARG A O 1
ATOM 1632 N N . ALA A 1 198 ? -0.231 -11.694 -19.147 1.00 86.00 198 ALA A N 1
ATOM 1633 C CA . ALA A 1 198 ? 0.231 -10.391 -19.621 1.00 86.00 198 ALA A CA 1
ATOM 1634 C C . ALA A 1 198 ? 1.680 -10.431 -20.136 1.00 86.00 198 ALA A C 1
ATOM 1636 O O . ALA A 1 198 ? 2.132 -9.511 -20.818 1.00 86.00 198 ALA A O 1
ATOM 1637 N N . LEU A 1 199 ? 2.422 -11.499 -19.830 1.00 86.31 199 LEU A N 1
ATOM 1638 C CA . LEU A 1 199 ? 3.799 -11.657 -20.275 1.00 86.31 199 LEU A CA 1
ATOM 1639 C C . LEU A 1 199 ? 3.846 -12.208 -21.702 1.00 86.31 199 LEU A C 1
ATOM 1641 O O . LEU A 1 199 ? 3.254 -13.238 -22.017 1.00 86.31 199 LEU A O 1
ATOM 1645 N N . SER A 1 200 ? 4.617 -11.545 -22.563 1.00 80.88 200 SER A N 1
ATOM 1646 C CA . SER A 1 200 ? 4.963 -12.092 -23.875 1.00 80.88 200 SER A CA 1
ATOM 1647 C C . SER A 1 200 ? 6.146 -13.052 -23.759 1.00 80.88 200 SER A C 1
ATOM 1649 O O . SER A 1 200 ? 7.113 -12.802 -23.035 1.00 80.88 200 SER A O 1
ATOM 1651 N N . THR A 1 201 ? 6.099 -14.161 -24.495 1.00 78.44 201 THR A N 1
ATOM 1652 C CA . THR A 1 201 ? 7.239 -15.074 -24.610 1.00 78.44 201 THR A CA 1
ATOM 1653 C C . THR A 1 201 ? 8.327 -14.394 -25.436 1.00 78.44 201 THR A C 1
ATOM 1655 O O . THR A 1 201 ? 8.232 -14.317 -26.659 1.00 78.44 201 THR A O 1
ATOM 1658 N N . GLN A 1 202 ? 9.366 -13.882 -24.779 1.00 80.00 202 GLN A N 1
ATOM 1659 C CA . GLN A 1 202 ? 10.512 -13.283 -25.463 1.00 80.00 202 GLN A CA 1
ATOM 1660 C C . GLN A 1 202 ? 11.698 -14.242 -25.525 1.00 80.00 202 GLN A C 1
ATOM 1662 O O . GLN A 1 202 ? 11.908 -15.085 -24.647 1.00 80.00 202 GLN A O 1
ATOM 1667 N N . ARG A 1 203 ? 12.501 -14.110 -26.586 1.00 83.38 203 ARG A N 1
ATOM 1668 C CA . ARG A 1 203 ? 13.752 -14.856 -26.716 1.00 83.38 203 ARG A CA 1
ATOM 1669 C C . ARG A 1 203 ? 14.701 -14.395 -25.611 1.00 83.38 203 ARG A C 1
ATOM 1671 O O . ARG A 1 203 ? 15.050 -13.222 -25.555 1.00 83.38 203 ARG A O 1
ATOM 1678 N N . LYS A 1 204 ? 15.143 -15.320 -24.758 1.00 84.00 204 LYS A N 1
ATOM 1679 C CA . LYS A 1 204 ? 16.148 -15.049 -23.721 1.00 84.00 204 LYS A CA 1
ATOM 1680 C C . LYS A 1 204 ? 17.510 -14.816 -24.385 1.00 84.00 204 LYS A C 1
ATOM 1682 O O . LYS A 1 204 ? 18.248 -15.763 -24.632 1.00 84.00 204 LYS A O 1
ATOM 1687 N N . ASN A 1 205 ? 17.796 -13.568 -24.745 1.00 88.81 205 ASN A N 1
ATOM 1688 C CA . ASN A 1 205 ? 19.054 -13.129 -25.363 1.00 88.81 205 ASN A CA 1
ATOM 1689 C C . ASN A 1 205 ? 20.018 -12.469 -24.362 1.00 88.81 205 ASN A C 1
ATOM 1691 O O . ASN A 1 205 ? 21.103 -12.047 -24.752 1.00 88.81 205 ASN A O 1
ATOM 1695 N N . ILE A 1 206 ? 19.632 -12.388 -23.087 1.00 87.31 206 ILE A N 1
ATOM 1696 C CA . ILE A 1 206 ? 20.474 -11.904 -21.995 1.00 87.31 206 ILE A CA 1
ATOM 1697 C C . ILE A 1 206 ? 21.141 -13.117 -21.341 1.00 87.31 206 ILE A C 1
ATOM 1699 O O . ILE A 1 206 ? 20.445 -14.001 -20.842 1.00 87.31 206 ILE A O 1
ATOM 1703 N N . LEU A 1 207 ? 22.478 -13.161 -21.353 1.00 84.38 207 LEU A N 1
ATOM 1704 C CA . LEU A 1 207 ? 23.253 -14.256 -20.753 1.00 84.38 207 LEU A CA 1
ATOM 1705 C C . LEU A 1 207 ? 23.109 -14.283 -19.227 1.00 84.38 207 LEU A C 1
ATOM 1707 O O . LEU A 1 207 ? 22.905 -15.344 -18.644 1.00 84.38 207 LEU A O 1
ATOM 1711 N N . VAL A 1 208 ? 23.183 -13.111 -18.593 1.00 84.12 208 VAL A N 1
ATOM 1712 C CA . VAL A 1 208 ? 23.014 -12.923 -17.149 1.00 84.12 208 VAL A CA 1
ATOM 1713 C C . VAL A 1 208 ? 22.244 -11.626 -16.919 1.00 84.12 208 VAL A C 1
ATOM 1715 O O . VAL A 1 208 ? 22.586 -10.592 -17.487 1.00 84.12 208 VAL A O 1
ATOM 1718 N N . SER A 1 209 ? 21.201 -11.684 -16.092 1.00 86.81 209 SER A N 1
ATOM 1719 C CA . SER A 1 209 ? 20.435 -10.517 -15.650 1.00 86.81 209 SER A CA 1
ATOM 1720 C C . SER A 1 209 ? 20.343 -10.525 -14.132 1.00 86.81 209 SER A C 1
ATOM 1722 O O . SER A 1 209 ? 20.109 -11.574 -13.533 1.00 86.81 209 SER A O 1
ATOM 1724 N N . PHE A 1 210 ? 20.466 -9.351 -13.520 1.00 87.75 210 PHE A N 1
ATOM 1725 C CA . PHE A 1 210 ? 20.274 -9.155 -12.089 1.00 87.75 210 PHE A CA 1
ATOM 1726 C C . PHE A 1 210 ? 19.054 -8.267 -11.839 1.00 87.75 210 PHE A C 1
ATOM 1728 O O . PHE A 1 210 ? 18.892 -7.236 -12.487 1.00 87.75 210 PHE A O 1
ATOM 1735 N N . VAL A 1 211 ? 18.203 -8.670 -10.894 1.00 87.31 211 VAL A N 1
ATOM 1736 C CA . VAL A 1 211 ? 17.052 -7.885 -10.433 1.00 87.31 211 VAL A CA 1
ATOM 1737 C C . VAL A 1 211 ? 17.168 -7.735 -8.919 1.00 87.31 211 VAL A C 1
ATOM 1739 O O . VAL A 1 211 ? 17.047 -8.708 -8.175 1.00 87.31 211 VAL A O 1
ATOM 1742 N N . GLY A 1 212 ? 17.448 -6.517 -8.460 1.00 85.50 212 GLY A N 1
ATOM 1743 C CA . GLY A 1 212 ? 17.675 -6.205 -7.052 1.00 85.50 212 GLY A CA 1
ATOM 1744 C C . GLY A 1 212 ? 18.341 -4.841 -6.868 1.00 85.50 212 GLY A C 1
ATOM 1745 O O . GLY A 1 212 ? 18.422 -4.053 -7.805 1.00 85.50 212 GLY A O 1
ATOM 1746 N N . SER A 1 213 ? 18.814 -4.560 -5.654 1.00 82.25 213 SER A N 1
ATOM 1747 C CA . SER A 1 213 ? 19.439 -3.285 -5.276 1.00 82.25 213 SER A CA 1
ATOM 1748 C C . SER A 1 213 ? 20.839 -3.477 -4.679 1.00 82.25 213 SER A C 1
ATOM 1750 O O . SER A 1 213 ? 21.148 -4.526 -4.118 1.00 82.25 213 SER A O 1
ATOM 1752 N N . PHE A 1 214 ? 21.682 -2.453 -4.748 1.00 84.56 214 PHE A N 1
ATOM 1753 C CA . PHE A 1 214 ? 22.972 -2.416 -4.053 1.00 84.56 214 PHE A CA 1
ATOM 1754 C C . PHE A 1 214 ? 22.824 -1.472 -2.861 1.00 84.56 214 PHE A C 1
ATOM 1756 O O . PHE A 1 214 ? 22.905 -0.254 -3.007 1.00 84.56 214 PHE A O 1
ATOM 1763 N N . THR A 1 215 ? 22.484 -2.012 -1.692 1.00 81.62 215 THR A N 1
ATOM 1764 C CA . THR A 1 215 ? 22.359 -1.222 -0.458 1.00 81.62 215 THR A CA 1
ATOM 1765 C C . THR A 1 215 ? 23.070 -1.938 0.679 1.00 81.62 215 THR A C 1
ATOM 1767 O O . THR A 1 215 ? 23.253 -3.154 0.643 1.00 81.62 215 THR A O 1
ATOM 1770 N N . SER A 1 216 ? 23.434 -1.197 1.727 1.00 80.31 216 SER A N 1
ATOM 1771 C CA . SER A 1 216 ? 24.130 -1.747 2.899 1.00 80.31 216 SER A CA 1
ATOM 1772 C C . SER A 1 216 ? 23.385 -2.915 3.558 1.00 80.31 216 SER A C 1
ATOM 1774 O O . SER A 1 216 ? 24.012 -3.822 4.104 1.00 80.31 216 SER A O 1
ATOM 1776 N N . SER A 1 217 ? 22.054 -2.948 3.452 1.00 78.81 217 SER A N 1
ATOM 1777 C CA . SER A 1 217 ? 21.204 -4.044 3.931 1.00 78.81 217 SER A CA 1
ATOM 1778 C C . SER A 1 217 ? 21.373 -5.356 3.148 1.00 78.81 217 SER A C 1
ATOM 1780 O O . SER A 1 217 ? 20.788 -6.373 3.524 1.00 78.81 217 SER A O 1
ATOM 1782 N N . HIS A 1 218 ? 22.150 -5.356 2.063 1.00 85.00 218 HIS A N 1
ATOM 1783 C CA . HIS A 1 218 ? 22.269 -6.463 1.118 1.00 85.00 218 HIS A CA 1
ATOM 1784 C C . HIS A 1 218 ? 23.721 -6.874 0.830 1.00 85.00 218 HIS A C 1
ATOM 1786 O O . HIS A 1 218 ? 23.979 -7.525 -0.175 1.00 85.00 218 HIS A O 1
ATOM 1792 N N . SER A 1 219 ? 24.657 -6.607 1.745 1.00 86.00 219 SER A N 1
ATOM 1793 C CA . SER A 1 219 ? 26.093 -6.899 1.572 1.00 86.00 219 SER A CA 1
ATOM 1794 C C . SER A 1 219 ? 26.426 -8.338 1.145 1.00 86.00 219 SER A C 1
ATOM 1796 O O . SER A 1 219 ? 27.329 -8.556 0.344 1.00 86.00 219 SER A O 1
ATOM 1798 N N . LYS A 1 220 ? 25.674 -9.341 1.622 1.00 87.94 220 LYS A N 1
ATOM 1799 C CA . LYS A 1 220 ? 25.837 -10.745 1.187 1.00 87.94 220 LYS A CA 1
ATOM 1800 C C . LYS A 1 220 ? 25.527 -10.951 -0.299 1.00 87.94 220 LYS A C 1
ATOM 1802 O O . LYS A 1 220 ? 26.123 -11.814 -0.935 1.00 87.94 220 LYS A O 1
ATOM 1807 N N . ARG A 1 221 ? 24.566 -10.197 -0.840 1.00 89.75 221 ARG A N 1
ATOM 1808 C CA . ARG A 1 221 ? 24.219 -10.219 -2.266 1.00 89.75 221 ARG A CA 1
ATOM 1809 C C . ARG A 1 221 ? 25.324 -9.580 -3.092 1.00 89.75 221 ARG A C 1
ATOM 1811 O O . ARG A 1 221 ? 25.669 -10.132 -4.127 1.00 89.75 221 ARG A O 1
ATOM 1818 N N . ASP A 1 222 ? 25.893 -8.483 -2.607 1.00 89.19 222 ASP A N 1
ATOM 1819 C CA . ASP A 1 222 ? 26.990 -7.792 -3.286 1.00 89.19 222 ASP A CA 1
ATOM 1820 C C . ASP A 1 222 ? 28.216 -8.714 -3.392 1.00 89.19 222 ASP A C 1
ATOM 1822 O O . ASP A 1 222 ? 28.705 -8.948 -4.491 1.00 89.19 222 ASP A O 1
ATOM 1826 N N . GLN A 1 223 ? 28.605 -9.369 -2.290 1.00 90.00 223 GLN A N 1
ATOM 1827 C CA . GLN A 1 223 ? 29.683 -10.372 -2.275 1.00 90.00 223 GLN A CA 1
ATOM 1828 C C . GLN A 1 223 ? 29.437 -11.532 -3.250 1.00 90.00 223 GLN A C 1
ATOM 1830 O O . GLN A 1 223 ? 30.357 -11.996 -3.921 1.00 90.00 223 GLN A O 1
ATOM 1835 N N . LEU A 1 224 ? 28.192 -12.016 -3.334 1.00 90.06 224 LEU A N 1
ATOM 1836 C CA . LEU A 1 224 ? 27.824 -13.069 -4.278 1.00 90.06 224 LEU A CA 1
ATOM 1837 C C . LEU A 1 224 ? 27.972 -12.596 -5.730 1.00 90.06 224 LEU A C 1
ATOM 1839 O O . LEU A 1 224 ? 28.488 -13.337 -6.559 1.00 90.06 224 LEU A O 1
ATOM 1843 N N . LEU A 1 225 ? 27.517 -11.382 -6.045 1.00 89.12 225 LEU A N 1
ATOM 1844 C CA . LEU A 1 225 ? 27.624 -10.827 -7.394 1.00 89.12 225 LEU A CA 1
ATOM 1845 C C . LEU A 1 225 ? 29.080 -10.574 -7.790 1.00 89.12 225 LEU A C 1
ATOM 1847 O O . LEU A 1 225 ? 29.452 -10.902 -8.911 1.00 89.12 225 LEU A O 1
ATOM 1851 N N . GLU A 1 226 ? 29.906 -10.055 -6.880 1.00 89.94 226 GLU A N 1
ATOM 1852 C CA . GLU A 1 226 ? 31.347 -9.888 -7.105 1.00 89.94 226 GLU A CA 1
ATOM 1853 C C . GLU A 1 226 ? 32.020 -11.227 -7.422 1.00 89.94 226 GLU A C 1
ATOM 1855 O O . GLU A 1 226 ? 32.771 -11.314 -8.388 1.00 89.94 226 GLU A O 1
ATOM 1860 N N . HIS A 1 227 ? 31.689 -12.286 -6.676 1.00 91.50 227 HIS A N 1
ATOM 1861 C CA . HIS A 1 227 ? 32.213 -13.631 -6.922 1.00 91.50 227 HIS A CA 1
ATOM 1862 C C . HIS A 1 227 ? 31.769 -14.230 -8.265 1.00 91.50 227 HIS A C 1
ATOM 1864 O O . HIS A 1 227 ? 32.530 -14.952 -8.899 1.00 91.50 227 HIS A O 1
ATOM 1870 N N . LEU A 1 228 ? 30.534 -13.967 -8.700 1.00 87.25 228 LEU A N 1
ATOM 1871 C CA . LEU A 1 228 ? 30.013 -14.484 -9.971 1.00 87.25 228 LEU A CA 1
ATOM 1872 C C . LEU A 1 228 ? 30.552 -13.726 -11.196 1.00 87.25 228 LEU A C 1
ATOM 1874 O O . LEU A 1 228 ? 30.483 -14.253 -12.306 1.00 87.25 228 LEU A O 1
ATOM 1878 N N . CYS A 1 229 ? 31.038 -12.498 -11.003 1.00 83.44 229 CYS A N 1
ATOM 1879 C CA . CYS A 1 229 ? 31.512 -11.610 -12.066 1.00 83.44 229 CYS A CA 1
ATOM 1880 C C . CYS A 1 229 ? 33.046 -11.494 -12.153 1.00 83.44 229 CYS A C 1
ATOM 1882 O O . CYS A 1 229 ? 33.529 -10.833 -13.074 1.00 83.44 229 CYS A O 1
ATOM 1884 N N . SER A 1 230 ? 33.791 -12.083 -11.210 1.00 79.19 230 SER A N 1
ATOM 1885 C CA . SER A 1 230 ? 35.260 -12.191 -11.226 1.00 79.19 230 SER A CA 1
ATOM 1886 C C . SER A 1 230 ? 35.742 -13.352 -12.089 1.00 79.19 230 SER A C 1
ATOM 1888 O O . SER A 1 230 ? 36.712 -13.154 -12.852 1.00 79.19 230 SER A O 1
#

Mean predicted aligned error: 6.78 Å

Secondary structure (DSSP, 8-state):
-EEEEEE---HHHHHHHHHHSTTGGGS-HHHHHHHHHHTT-TTTTHHHHHHHHTT-EEEEEETT-HHHHHHHHHHTT--PPPSEEEEEE--TTSPPEEEEEE--HHHHHHHHHHHHHH--SEEEES-TTTS-HHHHHHHGGG-SEEEEE--SPPPTT--GGG-SEEEESSHHHHHHHHHTT--EEE------GGGGGT--------S----S---GGGHHHHHHHHHHH-